Protein AF-A0A382T543-F1 (afdb_monomer)

Radius of gyration: 19.54 Å; Cα contacts (8 Å, |Δi|>4): 609; chains: 1; bounding box: 49×46×57 Å

Nearest PDB structures (foldseek):
  1ds1-assembly1_A  TM=5.678E-01  e=2.336E-02  Streptomyces clavuligerus
  2og5-assembly1_A  TM=5.744E-01  e=5.465E-02  Streptomyces coelicolor
  6f2b-assembly4_D  TM=3.097E-01  e=2.965E-03  Catenulispora acidiphila DSM 44928
  6f2e-assembly4_D  TM=3.070E-01  e=2.791E-03  Catenulispora acidiphila DSM 44928
  6f2b-assembly2_B  TM=3.039E-01  e=1.947E-02  Catenulispora acidiphila DSM 44928

Solvent-accessible surface area (backbone atoms only — not comparable to full-atom values): 15915 Å² total; per-residue (Å²): 103,75,47,27,56,40,54,55,50,50,53,38,38,43,27,49,49,38,22,75,71,63,50,62,34,69,61,25,48,52,49,31,53,52,49,52,54,54,59,71,74,50,88,71,65,94,45,42,28,50,75,42,75,52,51,72,72,55,47,62,75,38,56,91,56,61,86,40,74,83,39,82,63,83,38,65,64,64,99,58,79,42,57,32,91,82,66,58,58,66,60,52,53,50,44,20,65,71,43,96,70,33,47,34,69,49,69,58,45,43,25,72,68,46,45,50,46,52,37,52,32,67,66,58,31,44,28,72,63,45,52,91,36,75,25,29,30,34,28,27,36,46,93,50,67,62,69,38,51,34,61,55,51,44,55,50,52,50,36,71,67,38,41,87,80,39,56,89,44,51,83,71,48,52,40,38,39,40,41,57,37,61,29,60,45,94,89,40,68,30,43,60,53,66,66,24,37,47,89,10,25,37,31,36,40,36,27,64,30,58,53,88,24,48,76,42,77,80,34,39,31,37,34,39,34,79,45,63,55,61,86,87,54,50,78,60,48,41,54,66,38,52,67,64,52,50,53,54,34,60,79,62,72,58,49,63,50,77,43,46,41,46,44,37,24,35,38,42,30,35,13,40,32,26,28,27,45,33,75,43,46,31,40,77,59,67,80,28,23,53,36,42,38,40,41,31,22,35,50,62,92,104

Structure (mmCIF, N/CA/C/O backbone):
data_AF-A0A382T543-F1
#
_entry.id   AF-A0A382T543-F1
#
loop_
_atom_site.group_PDB
_atom_site.id
_atom_site.type_symbol
_atom_site.label_atom_id
_atom_site.label_alt_id
_atom_site.label_comp_id
_atom_site.label_asym_id
_atom_site.label_entity_id
_atom_site.label_seq_id
_atom_site.pdbx_PDB_ins_code
_atom_site.Cartn_x
_atom_site.Cartn_y
_atom_site.Cartn_z
_atom_site.occupancy
_atom_site.B_iso_or_equiv
_atom_site.auth_seq_id
_atom_site.auth_comp_id
_atom_site.auth_asym_id
_atom_site.auth_atom_id
_atom_site.pdbx_PDB_model_num
ATOM 1 N N . ARG A 1 1 ? 2.337 2.259 26.060 1.00 88.06 1 ARG A N 1
ATOM 2 C CA . ARG A 1 1 ? 1.911 2.017 24.653 1.00 88.06 1 ARG A CA 1
ATOM 3 C C . ARG A 1 1 ? 1.817 3.367 23.947 1.00 88.06 1 ARG A C 1
ATOM 5 O O . ARG A 1 1 ? 1.480 4.333 24.620 1.00 88.06 1 ARG A O 1
ATOM 12 N N . LEU A 1 2 ? 2.153 3.447 22.661 1.00 96.06 2 LEU A N 1
ATOM 13 C CA . LEU A 1 2 ? 2.116 4.687 21.869 1.00 96.06 2 LEU A CA 1
ATOM 14 C C . LEU A 1 2 ? 0.827 4.757 21.039 1.00 96.06 2 LEU A C 1
ATOM 16 O O . LEU A 1 2 ? 0.164 3.736 20.920 1.00 96.06 2 LEU A O 1
ATOM 20 N N . ILE A 1 3 ? 0.455 5.921 20.508 1.00 97.25 3 ILE A N 1
ATOM 21 C CA . ILE A 1 3 ? -0.703 6.108 19.618 1.00 97.25 3 ILE A CA 1
ATOM 22 C C . ILE A 1 3 ? -0.556 7.404 18.807 1.00 97.25 3 ILE A C 1
ATOM 24 O O . ILE A 1 3 ? 0.037 8.359 19.298 1.00 97.25 3 ILE A O 1
ATOM 28 N N . SER A 1 4 ? -1.145 7.466 17.613 1.00 97.25 4 SER A N 1
ATOM 29 C CA . SER A 1 4 ? -1.405 8.716 16.883 1.00 97.25 4 SER A CA 1
ATOM 30 C C . SER A 1 4 ? -2.905 8.910 16.653 1.00 97.25 4 SER A C 1
ATOM 32 O O . SER A 1 4 ? -3.687 7.949 16.698 1.00 97.25 4 SER A O 1
ATOM 34 N N . LYS A 1 5 ? -3.336 10.145 16.378 1.00 96.94 5 LYS A N 1
ATOM 35 C CA . LYS A 1 5 ? -4.749 10.428 16.082 1.00 96.94 5 LYS A CA 1
ATOM 36 C C . LYS A 1 5 ? -5.196 9.743 14.791 1.00 96.94 5 LYS A C 1
ATOM 38 O O . LYS A 1 5 ? -6.309 9.220 14.731 1.00 96.94 5 LYS A O 1
ATOM 43 N N . ALA A 1 6 ? -4.318 9.685 13.787 1.00 96.69 6 ALA A N 1
ATOM 44 C CA . ALA A 1 6 ? -4.548 8.941 12.551 1.00 96.69 6 ALA A CA 1
ATOM 45 C C . ALA A 1 6 ? -4.808 7.447 12.822 1.00 96.69 6 ALA A C 1
ATOM 47 O O . ALA A 1 6 ? -5.794 6.898 12.323 1.00 96.69 6 ALA A O 1
ATOM 48 N N . LYS A 1 7 ? -4.002 6.811 13.686 1.00 97.69 7 LYS A N 1
ATOM 49 C CA . LYS A 1 7 ? -4.202 5.413 14.097 1.00 97.69 7 LYS A CA 1
ATOM 50 C C . LYS A 1 7 ? -5.509 5.207 14.859 1.00 97.69 7 LYS A C 1
ATOM 52 O O . LYS A 1 7 ? -6.252 4.283 14.544 1.00 97.69 7 LYS A O 1
ATOM 57 N N . MET A 1 8 ? -5.816 6.075 15.825 1.00 98.00 8 MET A N 1
ATOM 58 C CA . MET A 1 8 ? -7.069 5.998 16.588 1.00 98.00 8 MET A CA 1
ATOM 59 C C . MET A 1 8 ? -8.293 6.086 15.666 1.00 98.00 8 MET A C 1
ATOM 61 O O . MET A 1 8 ? -9.215 5.281 15.777 1.00 98.00 8 MET A O 1
ATOM 65 N N . LYS A 1 9 ? -8.285 7.030 14.715 1.00 97.38 9 LYS A N 1
ATOM 66 C CA . LYS A 1 9 ? -9.363 7.180 13.730 1.00 97.38 9 LYS A CA 1
ATOM 67 C C . LYS A 1 9 ? -9.485 5.959 12.821 1.00 97.38 9 LYS A C 1
ATOM 69 O O . LYS A 1 9 ? -10.602 5.511 12.587 1.00 97.38 9 LYS A O 1
ATOM 74 N N . HIS A 1 10 ? -8.367 5.420 12.334 1.00 98.25 10 HIS A N 1
ATOM 75 C CA . HIS A 1 10 ? -8.374 4.199 11.529 1.00 98.25 10 HIS A CA 1
ATOM 76 C C . HIS A 1 10 ? -9.032 3.030 12.268 1.00 9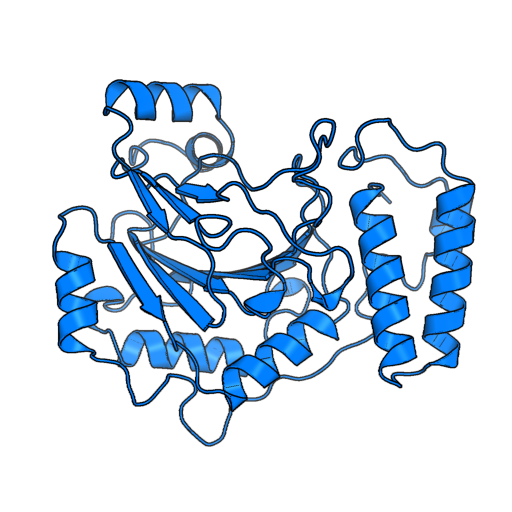8.25 10 HIS A C 1
ATOM 78 O O . HIS A 1 10 ? -9.869 2.346 11.687 1.00 98.25 10 HIS A O 1
ATOM 84 N N . ASP A 1 11 ? -8.676 2.803 13.534 1.00 98.44 11 ASP A N 1
ATOM 85 C CA . ASP A 1 11 ? -9.217 1.679 14.306 1.00 98.44 11 ASP A CA 1
ATOM 86 C C . ASP A 1 11 ? -10.722 1.834 14.549 1.00 98.44 11 ASP A C 1
ATOM 88 O O . ASP A 1 11 ? -11.470 0.874 14.383 1.00 98.44 11 ASP A O 1
ATOM 92 N N . ILE A 1 12 ? -11.180 3.051 14.868 1.00 98.69 12 ILE A N 1
ATOM 93 C CA . ILE A 1 12 ? -12.613 3.360 14.992 1.00 98.69 12 ILE A CA 1
ATOM 94 C C . ILE A 1 12 ? -13.341 3.041 13.683 1.00 98.69 12 ILE A C 1
ATOM 96 O O . ILE A 1 12 ? -14.333 2.320 13.703 1.00 98.69 12 ILE A O 1
ATOM 100 N N . GLU A 1 13 ? -12.830 3.534 12.554 1.00 98.56 13 GLU A N 1
ATOM 101 C CA . GLU A 1 13 ? -13.413 3.302 11.228 1.00 98.56 13 GLU A CA 1
ATOM 102 C C . GLU A 1 13 ? -13.414 1.812 10.845 1.00 98.56 13 GLU A C 1
ATOM 104 O O . GLU A 1 13 ? -14.377 1.328 10.251 1.00 98.56 13 GLU A O 1
ATOM 109 N N . GLN A 1 14 ? -12.370 1.063 11.216 1.00 98.75 14 GLN A N 1
ATOM 110 C CA . GLN A 1 14 ? -12.323 -0.384 11.006 1.00 98.75 14 GLN A CA 1
ATOM 111 C C . GLN A 1 14 ? -13.396 -1.102 11.828 1.00 98.75 14 GLN A C 1
ATOM 113 O O . GLN A 1 14 ? -14.078 -1.980 11.307 1.00 98.75 14 GLN A O 1
ATOM 118 N N . PHE A 1 15 ? -13.566 -0.748 13.102 1.00 98.81 15 PHE A N 1
ATOM 119 C CA . PHE A 1 15 ? -14.590 -1.367 13.943 1.00 98.81 15 PHE A CA 1
ATOM 120 C C . PHE A 1 15 ? -16.006 -1.007 13.483 1.00 98.81 15 PHE A C 1
ATOM 122 O O . PHE A 1 15 ? -16.884 -1.866 13.509 1.00 98.81 15 PHE A O 1
ATOM 129 N N . GLU A 1 16 ? -16.225 0.218 12.999 1.00 98.75 16 GLU A N 1
ATOM 130 C CA . GLU A 1 16 ? -17.486 0.611 12.357 1.00 98.75 16 GLU A CA 1
ATOM 131 C C . GLU A 1 16 ? -17.772 -0.251 11.122 1.00 98.75 16 GLU A C 1
ATOM 133 O O . GLU A 1 16 ? -18.871 -0.791 10.996 1.00 98.75 16 GLU A O 1
ATOM 138 N N . TYR A 1 17 ? -16.774 -0.436 10.251 1.00 98.69 17 TYR A N 1
ATOM 139 C CA . TYR A 1 17 ? -16.887 -1.303 9.078 1.00 98.69 17 TYR A CA 1
ATOM 140 C C . TYR A 1 17 ? -17.204 -2.755 9.458 1.00 98.69 17 TYR A C 1
ATOM 142 O O . TYR A 1 17 ? -18.110 -3.356 8.880 1.00 98.69 17 TYR A O 1
ATOM 150 N N . LEU A 1 18 ? -16.506 -3.317 10.451 1.00 98.75 18 LEU A N 1
ATOM 151 C CA . LEU A 1 18 ? -16.731 -4.693 10.905 1.00 98.75 18 LEU A CA 1
ATOM 152 C C . LEU A 1 18 ? -18.141 -4.881 11.473 1.00 98.75 18 LEU A C 1
ATOM 154 O O . LEU A 1 18 ? -18.830 -5.827 11.088 1.00 98.75 18 LEU A O 1
ATOM 158 N N . ALA A 1 19 ? -18.599 -3.947 12.311 1.00 98.56 19 ALA A N 1
ATOM 159 C CA . ALA A 1 19 ? -19.946 -3.985 12.867 1.00 98.56 19 ALA A CA 1
ATOM 160 C C . ALA A 1 19 ? -21.021 -3.901 11.771 1.00 98.56 19 ALA A C 1
ATOM 162 O O . ALA A 1 19 ? -21.961 -4.700 11.778 1.00 98.56 19 ALA A O 1
ATOM 163 N N . ALA A 1 20 ? -20.858 -2.973 10.820 1.00 98.38 20 ALA A N 1
ATOM 164 C CA . ALA A 1 20 ? -21.772 -2.777 9.694 1.00 98.38 20 ALA A CA 1
ATOM 165 C C . ALA A 1 20 ? -21.789 -3.967 8.719 1.00 98.38 20 ALA A C 1
ATOM 167 O O . ALA A 1 20 ? -22.820 -4.248 8.113 1.00 98.38 20 ALA A O 1
ATOM 168 N N . SER A 1 21 ? -20.673 -4.689 8.610 1.00 97.56 21 SER A N 1
ATOM 169 C CA . SER A 1 21 ? -20.537 -5.889 7.774 1.00 97.56 21 SER A CA 1
ATOM 170 C C . SER A 1 21 ? -21.086 -7.163 8.434 1.00 97.56 21 SER A C 1
ATOM 172 O O . SER A 1 21 ? -21.034 -8.232 7.833 1.00 97.56 21 SER A O 1
ATOM 174 N N . GLY A 1 22 ? -21.618 -7.077 9.660 1.00 97.50 22 GLY A N 1
ATOM 175 C CA . GLY A 1 22 ? -22.225 -8.210 10.367 1.00 97.50 22 GLY A CA 1
ATOM 176 C C . GLY A 1 22 ? -21.253 -9.070 11.184 1.00 97.50 22 GLY A C 1
ATOM 177 O O . GLY A 1 22 ? -21.673 -10.074 11.760 1.00 97.50 22 GLY A O 1
ATOM 178 N N . TYR A 1 23 ? -19.971 -8.700 11.269 1.00 97.25 23 TYR A N 1
ATOM 179 C CA . TYR A 1 23 ? -18.996 -9.419 12.092 1.00 97.25 23 TYR A CA 1
ATOM 180 C C . TYR A 1 23 ? -19.166 -9.021 13.546 1.00 97.25 23 TYR A C 1
ATOM 182 O O . TYR A 1 23 ? -18.941 -7.861 13.869 1.00 97.25 23 TYR A O 1
ATOM 190 N N . GLU A 1 24 ? -19.566 -9.967 14.408 1.00 97.44 24 GLU A N 1
ATOM 191 C CA . GLU A 1 24 ? -19.732 -9.773 15.859 1.00 97.44 24 GLU A CA 1
ATOM 192 C C . GLU A 1 24 ? -20.277 -8.366 16.201 1.00 97.44 24 GLU A C 1
ATOM 194 O O . GLU A 1 24 ? -19.680 -7.635 16.994 1.00 97.44 24 GLU A O 1
ATOM 199 N N . SER A 1 25 ? -21.366 -7.942 15.540 1.00 97.38 25 SER A N 1
ATOM 200 C CA . SER A 1 25 ? -21.732 -6.519 15.447 1.00 97.38 25 SER A CA 1
ATOM 201 C C . SER A 1 25 ? -21.846 -5.820 16.801 1.00 97.38 25 SER A C 1
ATOM 203 O O . SER A 1 25 ? -21.406 -4.682 16.943 1.00 97.38 25 SER A O 1
ATOM 205 N N . GLU A 1 26 ? -22.367 -6.507 17.821 1.00 98.31 26 GLU A N 1
ATOM 206 C CA . GLU A 1 26 ? -22.458 -5.978 19.187 1.00 98.31 26 GLU A CA 1
ATOM 207 C C . GLU A 1 26 ? -21.078 -5.697 19.804 1.00 98.31 26 GLU A C 1
ATOM 209 O O . GLU A 1 26 ? -20.863 -4.630 20.386 1.00 98.31 26 GLU A O 1
ATOM 214 N N . LYS A 1 27 ? -20.116 -6.615 19.632 1.00 98.00 27 LYS A N 1
ATOM 215 C CA . LYS A 1 27 ? -18.735 -6.472 20.117 1.00 98.00 27 LYS A CA 1
ATOM 216 C C . LYS A 1 27 ? -18.059 -5.280 19.455 1.00 98.00 27 LYS A C 1
ATOM 218 O O . LYS A 1 27 ? -17.515 -4.427 20.153 1.00 98.00 27 LYS A O 1
ATOM 223 N N . PHE A 1 28 ? -18.098 -5.190 18.126 1.00 98.56 28 PHE A N 1
ATOM 224 C CA . PHE A 1 28 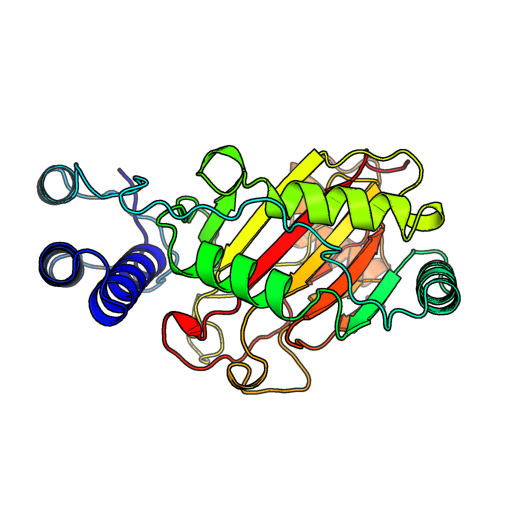? -17.428 -4.092 17.428 1.00 98.56 28 PHE A CA 1
ATOM 225 C C . PHE A 1 28 ? -18.117 -2.748 17.660 1.00 98.56 28 PHE A C 1
ATOM 227 O O . PHE A 1 28 ? -17.422 -1.755 17.861 1.00 98.56 28 PHE A O 1
ATOM 234 N N . GLN A 1 29 ? -19.446 -2.702 17.776 1.00 98.62 29 GLN A N 1
ATOM 235 C CA . GLN A 1 29 ? -20.148 -1.476 18.161 1.00 98.62 29 GLN A CA 1
ATOM 236 C C . GLN A 1 29 ? -19.762 -1.009 19.574 1.00 98.62 29 GLN A C 1
ATOM 238 O O . GLN A 1 29 ? -19.586 0.192 19.806 1.00 98.62 29 GLN A O 1
ATOM 243 N N . ALA A 1 30 ? -19.583 -1.939 20.518 1.00 98.38 30 ALA A N 1
ATOM 244 C CA . ALA A 1 30 ? -19.074 -1.614 21.846 1.00 98.38 30 ALA A CA 1
ATOM 245 C C . ALA A 1 30 ? -17.642 -1.052 21.783 1.00 98.38 30 ALA A C 1
ATOM 247 O O . ALA A 1 30 ? -17.357 -0.038 22.425 1.00 98.38 30 ALA A O 1
ATOM 248 N N . LEU A 1 31 ? -16.761 -1.639 20.963 1.00 98.50 31 LEU A N 1
ATOM 249 C CA . LEU A 1 31 ? -15.398 -1.132 20.759 1.00 98.50 31 LEU A CA 1
ATOM 250 C C . LEU A 1 31 ? -15.378 0.263 20.126 1.00 98.50 31 LEU A C 1
ATOM 252 O O . LEU A 1 31 ? -14.629 1.117 20.597 1.00 98.50 31 LEU A O 1
ATOM 256 N N . VAL A 1 32 ? -16.232 0.533 19.133 1.00 98.75 32 VAL A N 1
ATOM 257 C CA . VAL A 1 32 ? -16.397 1.876 18.547 1.00 98.75 32 VAL A CA 1
ATOM 258 C C . VAL A 1 32 ? -16.708 2.901 19.635 1.00 98.75 32 VAL A C 1
ATOM 260 O O . VAL A 1 32 ? -16.066 3.951 19.693 1.00 98.75 32 VAL A O 1
ATOM 263 N N . ASN A 1 33 ? -17.655 2.594 20.526 1.00 98.56 33 ASN A N 1
ATOM 264 C CA . ASN A 1 33 ? -18.049 3.502 21.604 1.00 98.56 33 ASN A CA 1
ATOM 265 C C . ASN A 1 33 ? -16.885 3.772 22.571 1.00 98.56 33 ASN A C 1
ATOM 267 O O . ASN A 1 33 ? -16.621 4.927 22.906 1.00 98.56 33 ASN A O 1
ATOM 271 N N . VAL A 1 34 ? -16.156 2.725 22.974 1.00 98.38 34 VAL A N 1
ATOM 272 C CA . VAL A 1 34 ? -14.991 2.845 23.865 1.00 98.38 34 VAL A CA 1
ATOM 273 C C . VAL A 1 34 ? -13.881 3.675 23.217 1.00 98.38 34 VAL A C 1
ATOM 275 O O . VAL A 1 34 ? -13.378 4.613 23.834 1.00 98.38 34 VAL A O 1
ATOM 278 N N . TYR A 1 35 ? -13.513 3.377 21.970 1.00 98.56 35 TYR A N 1
ATOM 279 C CA . TYR A 1 35 ? -12.426 4.075 21.280 1.00 98.56 35 TYR A CA 1
ATOM 280 C C . TYR A 1 35 ? -12.781 5.538 20.992 1.00 98.56 35 TYR A C 1
ATOM 282 O O . TYR A 1 35 ? -11.935 6.411 21.179 1.00 98.56 35 TYR A O 1
ATOM 290 N N . LYS A 1 36 ? -14.035 5.844 20.624 1.00 98.62 36 LYS A N 1
ATOM 291 C CA . LYS A 1 36 ? -14.507 7.233 20.480 1.00 98.62 36 LYS A CA 1
ATOM 292 C C . LYS A 1 36 ? -14.444 8.001 21.799 1.00 98.62 36 LYS A C 1
ATOM 294 O O . LYS A 1 36 ? -13.960 9.132 21.804 1.00 98.62 36 LYS A O 1
ATOM 299 N N . ALA A 1 37 ? -14.876 7.391 22.905 1.00 98.25 37 ALA A N 1
ATOM 300 C CA . ALA A 1 37 ? -14.800 8.010 24.227 1.00 98.25 37 ALA A CA 1
ATOM 301 C C . ALA A 1 37 ? -13.344 8.330 24.602 1.00 98.25 37 ALA A C 1
ATOM 303 O O . ALA A 1 37 ? -13.024 9.482 24.888 1.00 98.25 37 ALA A O 1
ATOM 304 N N . VAL A 1 38 ? -12.436 7.354 24.476 1.00 98.00 38 VAL A N 1
ATOM 305 C CA . VAL A 1 38 ? -10.999 7.567 24.716 1.00 98.00 38 VAL A CA 1
ATOM 306 C C . VAL A 1 38 ? -10.436 8.658 23.808 1.00 98.00 38 VAL A C 1
ATOM 308 O O . VAL A 1 38 ? -9.758 9.564 24.284 1.00 98.00 38 VAL A O 1
ATOM 311 N N . SER A 1 39 ? -10.748 8.614 22.511 1.00 97.88 39 SER A N 1
ATOM 312 C CA . SER A 1 39 ? -10.290 9.615 21.548 1.00 97.88 39 SER A CA 1
ATOM 313 C C . SER A 1 39 ? -10.751 11.030 21.900 1.00 97.88 39 SER A C 1
ATOM 315 O O . SER A 1 39 ? -10.030 11.974 21.589 1.00 97.88 39 SER A O 1
ATOM 317 N N . SER A 1 40 ? -11.928 11.191 22.512 1.00 97.75 40 SER A N 1
ATOM 318 C CA . SER A 1 40 ? -12.462 12.502 22.905 1.00 97.75 40 SER A CA 1
ATOM 319 C C . SER A 1 40 ? -11.798 13.090 24.154 1.00 97.75 40 SER A C 1
ATOM 321 O O . SER A 1 40 ? -11.797 14.304 24.329 1.00 97.75 40 SER A O 1
ATOM 323 N N . GLU A 1 41 ? -11.209 12.245 25.006 1.00 97.44 41 GLU A N 1
ATOM 324 C CA . GLU A 1 41 ? -10.527 12.672 26.234 1.00 97.44 41 GLU A CA 1
ATOM 325 C C . GLU A 1 41 ? -9.018 12.916 26.038 1.00 97.44 41 GLU A C 1
ATOM 327 O O . GLU A 1 41 ? -8.353 13.456 26.925 1.00 97.44 41 GLU A O 1
ATOM 332 N N . ILE A 1 42 ? -8.446 12.495 24.906 1.00 97.00 42 ILE A N 1
ATOM 333 C CA . ILE A 1 42 ? -7.040 12.744 24.577 1.00 97.00 42 ILE A CA 1
ATOM 334 C C . ILE A 1 42 ? -6.901 14.155 23.995 1.00 97.00 42 ILE A C 1
ATOM 336 O O . ILE A 1 42 ? -7.533 14.495 22.995 1.00 97.00 42 ILE A O 1
ATOM 340 N N . ASN A 1 43 ? -6.017 14.962 24.585 1.00 96.19 43 ASN A N 1
ATOM 341 C CA . ASN A 1 43 ? -5.591 16.225 23.990 1.00 96.19 43 ASN A CA 1
ATOM 342 C C . ASN A 1 43 ? -4.591 15.945 22.861 1.00 96.19 43 ASN A C 1
ATOM 344 O O . ASN A 1 43 ? -3.388 15.834 23.099 1.00 96.19 43 ASN A O 1
ATOM 348 N N . TRP A 1 44 ? -5.106 15.747 21.651 1.00 96.19 44 TRP A N 1
ATOM 349 C CA . TRP A 1 44 ? -4.286 15.413 20.492 1.00 96.19 44 TRP A CA 1
ATOM 350 C C . TRP A 1 44 ? -3.405 16.588 20.055 1.00 96.19 44 TRP A C 1
ATOM 352 O O . TRP A 1 44 ? -3.884 17.725 20.045 1.00 96.19 44 TRP A O 1
ATOM 362 N N . PRO A 1 45 ? -2.160 16.326 19.621 1.00 95.00 45 PRO A N 1
ATOM 363 C CA . PRO A 1 45 ? -1.368 17.323 18.918 1.00 95.00 45 PRO A CA 1
ATOM 364 C C . PRO A 1 45 ? -2.076 17.823 17.654 1.00 95.00 45 PRO A C 1
ATOM 366 O O . PRO A 1 45 ? -2.939 17.144 17.091 1.00 95.00 45 PRO A O 1
ATOM 369 N N . THR A 1 46 ? -1.674 19.002 17.177 1.00 92.19 46 THR A N 1
ATOM 370 C CA . THR A 1 46 ? -2.167 19.554 15.904 1.00 92.19 46 THR A CA 1
ATOM 371 C C . THR A 1 46 ? -1.820 18.639 14.730 1.00 92.19 46 THR A C 1
ATOM 373 O O . THR A 1 46 ? -2.600 18.526 13.786 1.00 92.19 46 THR A O 1
ATOM 376 N N . ASN A 1 47 ? -0.665 17.967 14.792 1.00 94.00 47 ASN A N 1
ATOM 377 C CA . ASN A 1 47 ? -0.284 16.976 13.802 1.00 94.00 47 ASN A CA 1
ATOM 378 C C . ASN A 1 47 ? -0.929 15.613 14.102 1.00 94.00 47 ASN A C 1
ATOM 380 O O . ASN A 1 47 ? -0.534 14.915 15.031 1.00 94.00 47 ASN A O 1
ATOM 384 N N . ASP A 1 48 ? -1.883 15.198 13.268 1.00 94.44 48 ASP A N 1
ATOM 385 C CA . ASP A 1 48 ? -2.595 13.926 13.421 1.00 94.44 48 ASP A CA 1
ATOM 386 C C . ASP A 1 48 ? -1.697 12.672 13.289 1.00 94.44 48 ASP A C 1
ATOM 388 O O . ASP A 1 48 ? -2.090 11.599 13.763 1.00 94.44 48 ASP A O 1
ATOM 392 N N . ALA A 1 49 ? -0.519 12.787 12.661 1.00 95.19 49 ALA A N 1
ATOM 393 C CA . ALA A 1 49 ? 0.482 11.720 12.570 1.00 95.19 49 ALA A CA 1
ATOM 394 C C . ALA A 1 49 ? 1.399 11.644 13.802 1.00 95.19 49 ALA A C 1
ATOM 396 O O . ALA A 1 49 ? 2.107 10.653 13.972 1.00 95.19 49 ALA A O 1
ATOM 397 N N . GLU A 1 50 ? 1.399 12.666 14.661 1.00 96.19 50 GLU A N 1
ATOM 398 C CA . GLU A 1 50 ? 2.280 12.719 15.824 1.00 96.19 50 GLU A CA 1
ATOM 399 C C . GLU A 1 50 ? 1.955 11.605 16.823 1.00 96.19 50 GLU A C 1
ATOM 401 O O . GLU A 1 50 ? 0.792 11.293 17.107 1.00 96.19 50 GLU A O 1
ATOM 406 N N . ILE A 1 51 ? 3.016 10.991 17.347 1.00 96.69 51 ILE A N 1
ATOM 407 C CA . ILE A 1 51 ? 2.934 9.808 18.193 1.00 96.69 51 ILE A CA 1
ATOM 408 C C . ILE A 1 51 ? 3.130 10.212 19.645 1.00 96.69 51 ILE A C 1
ATOM 410 O O . ILE A 1 51 ? 4.185 10.707 20.034 1.00 96.69 51 ILE A O 1
ATOM 414 N N . ILE A 1 52 ? 2.121 9.929 20.460 1.00 96.88 52 ILE A N 1
ATOM 415 C CA . ILE A 1 52 ? 2.100 10.250 21.885 1.00 96.88 52 ILE A CA 1
ATOM 416 C C . ILE A 1 52 ? 1.977 8.977 22.732 1.00 96.88 52 ILE A C 1
ATOM 418 O O . ILE A 1 52 ? 1.440 7.961 22.274 1.00 96.88 52 ILE A O 1
ATOM 422 N N . PRO A 1 53 ? 2.443 8.988 23.992 1.00 96.88 53 PRO A N 1
ATOM 423 C CA . PRO A 1 53 ? 2.164 7.903 24.921 1.00 96.88 53 PRO A CA 1
ATOM 424 C C . PRO A 1 53 ? 0.688 7.898 25.343 1.00 96.88 53 PRO A C 1
ATOM 426 O O . PRO A 1 53 ? 0.128 8.920 25.735 1.00 96.88 53 PRO A O 1
ATOM 429 N N . LEU A 1 54 ? 0.062 6.719 25.342 1.00 94.19 54 LEU A N 1
ATOM 430 C CA . LEU A 1 54 ? -1.214 6.506 26.029 1.00 94.19 54 LEU A CA 1
ATOM 431 C C . LEU A 1 54 ? -0.997 6.550 27.546 1.00 94.19 54 LEU A C 1
ATOM 433 O O . LEU A 1 54 ? -0.062 5.937 28.058 1.00 94.19 54 LEU A O 1
ATOM 437 N N . THR A 1 55 ? -1.897 7.198 28.282 1.00 94.44 55 THR A N 1
ATOM 438 C CA . THR A 1 55 ? -1.889 7.171 29.754 1.00 94.44 55 THR A CA 1
ATOM 439 C C . THR A 1 55 ? -2.225 5.775 30.285 1.00 94.44 55 THR A C 1
ATOM 441 O O . THR A 1 55 ? -2.917 5.004 29.619 1.00 94.44 55 THR A O 1
ATOM 444 N N . ASP A 1 56 ? -1.812 5.449 31.512 1.00 94.75 56 ASP A N 1
ATOM 445 C CA . ASP A 1 56 ? -2.104 4.145 32.132 1.00 94.75 56 ASP A CA 1
ATOM 446 C C . ASP A 1 56 ? -3.604 3.822 32.183 1.00 94.75 56 ASP A C 1
ATOM 448 O O . ASP A 1 56 ? -3.996 2.666 32.010 1.00 94.75 56 ASP A O 1
ATOM 452 N N . LYS A 1 57 ? -4.448 4.849 32.367 1.00 95.12 57 LYS A N 1
ATOM 453 C CA . LYS A 1 57 ? -5.913 4.741 32.307 1.00 95.12 57 LYS A CA 1
ATOM 454 C C . LYS A 1 57 ? -6.355 4.122 30.976 1.00 95.12 57 LYS A C 1
ATOM 456 O O . LYS A 1 57 ? -7.051 3.108 30.975 1.00 95.12 57 LYS A O 1
ATOM 461 N N . TYR A 1 58 ? -5.933 4.700 29.851 1.00 95.00 58 TYR A N 1
ATOM 462 C CA . TYR A 1 58 ? -6.349 4.235 28.523 1.00 95.00 58 TYR A CA 1
ATOM 463 C C . TYR A 1 58 ? -5.611 2.978 28.078 1.00 95.00 58 TYR A C 1
ATOM 465 O O . TYR A 1 58 ? -6.193 2.145 27.391 1.00 95.00 58 TYR A O 1
ATOM 473 N N . GLN A 1 59 ? -4.362 2.784 28.509 1.00 93.31 59 GLN A N 1
ATOM 474 C CA . GLN A 1 59 ? -3.648 1.534 28.253 1.00 93.31 59 GLN A CA 1
ATOM 475 C C . GLN A 1 59 ? -4.384 0.331 28.849 1.00 93.31 59 GLN A C 1
ATOM 477 O O . GLN A 1 59 ? -4.502 -0.686 28.171 1.00 93.31 59 GLN A O 1
ATOM 482 N N . LYS A 1 60 ? -4.900 0.454 30.081 1.00 94.38 60 LYS A N 1
ATOM 483 C CA . LYS A 1 60 ? -5.717 -0.589 30.720 1.00 94.38 60 LYS A CA 1
ATOM 484 C C . LYS A 1 60 ? -7.051 -0.778 30.004 1.00 94.38 60 LYS A C 1
ATOM 486 O O . LYS A 1 60 ? -7.435 -1.910 29.745 1.00 94.38 60 LYS A O 1
ATOM 491 N N . LEU A 1 61 ? -7.726 0.318 29.654 1.00 95.44 61 LEU A N 1
ATOM 492 C CA . LEU A 1 61 ? -9.040 0.265 29.008 1.00 95.44 61 LEU A CA 1
ATOM 493 C C . LEU A 1 61 ? -9.002 -0.394 27.620 1.00 95.44 61 LEU A C 1
ATOM 495 O O . LEU A 1 61 ? -9.932 -1.104 27.260 1.00 95.44 61 LEU A O 1
ATOM 499 N N . LEU A 1 62 ? -7.929 -0.181 26.855 1.00 96.25 62 LEU A N 1
ATOM 500 C CA . LEU A 1 62 ? -7.771 -0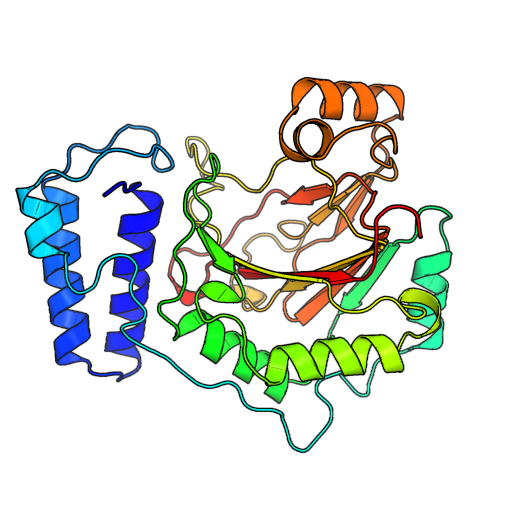.720 25.499 1.00 96.25 62 LEU A CA 1
ATOM 501 C C . LEU A 1 62 ? -6.892 -1.984 25.454 1.00 96.25 62 LEU A C 1
ATOM 503 O O . LEU A 1 62 ? -6.449 -2.401 24.382 1.00 96.25 62 LEU A O 1
ATOM 507 N N . MET A 1 63 ? -6.559 -2.567 26.609 1.00 92.69 63 MET A N 1
ATOM 508 C CA . MET A 1 63 ? -5.482 -3.554 26.735 1.00 92.69 63 MET A CA 1
ATOM 509 C C . MET A 1 63 ? -5.659 -4.776 25.822 1.00 92.69 63 MET A C 1
ATOM 511 O O . MET A 1 63 ? -4.674 -5.246 25.227 1.00 92.69 63 MET A O 1
ATOM 515 N N . ASP A 1 64 ? -6.901 -5.242 25.716 1.00 93.75 64 ASP A N 1
ATOM 516 C CA . ASP A 1 64 ? -7.288 -6.502 25.078 1.00 93.75 64 ASP A CA 1
ATOM 517 C C . ASP A 1 64 ? -7.540 -6.373 23.574 1.00 93.75 64 ASP A C 1
ATOM 519 O O . ASP A 1 64 ? -7.614 -7.380 22.876 1.00 93.75 64 ASP A O 1
ATOM 523 N N . THR A 1 65 ? -7.602 -5.146 23.052 1.00 96.19 65 THR A N 1
ATOM 524 C CA . THR A 1 65 ? -7.941 -4.878 21.645 1.00 96.19 65 THR A CA 1
ATOM 525 C C . THR A 1 65 ? -6.887 -4.062 20.909 1.00 96.19 65 THR A C 1
ATOM 527 O O . THR A 1 65 ? -6.728 -4.200 19.699 1.00 96.19 65 THR A O 1
ATOM 530 N N . TYR A 1 66 ? -6.142 -3.210 21.613 1.00 95.44 66 TYR A N 1
ATOM 531 C CA . TYR A 1 66 ? -5.180 -2.313 20.986 1.00 95.44 66 TYR A CA 1
ATOM 532 C C . TYR A 1 66 ? -3.966 -3.062 20.423 1.00 95.44 66 TYR A C 1
ATOM 534 O O . TYR A 1 66 ? -3.254 -3.728 21.178 1.00 95.44 66 TYR A O 1
ATOM 542 N N . ASN A 1 67 ? -3.718 -2.888 19.117 1.00 94.69 67 ASN A N 1
ATOM 543 C CA . ASN A 1 67 ? -2.675 -3.573 18.343 1.00 94.69 67 ASN A CA 1
ATOM 544 C C . ASN A 1 67 ? -2.685 -5.096 18.549 1.00 94.69 67 ASN A C 1
ATOM 546 O O . ASN A 1 67 ? -1.668 -5.714 18.866 1.00 94.69 67 ASN A O 1
ATOM 550 N N . ARG A 1 68 ? -3.874 -5.690 18.409 1.00 95.56 68 ARG A N 1
ATOM 551 C CA . ARG A 1 68 ? -4.097 -7.135 18.464 1.00 95.56 68 ARG A CA 1
ATOM 552 C C . ARG A 1 68 ? -5.000 -7.576 17.319 1.00 95.56 68 ARG A C 1
ATOM 554 O O . ARG A 1 68 ? -5.943 -6.871 16.963 1.00 95.56 68 ARG A O 1
ATOM 561 N N . SER A 1 69 ? -4.752 -8.780 16.816 1.00 95.00 69 SER A N 1
ATOM 562 C CA . SER A 1 69 ? -5.591 -9.436 15.814 1.00 95.00 69 SER A CA 1
ATOM 563 C C . SER A 1 69 ? -6.855 -9.991 16.478 1.00 95.00 69 SER A C 1
ATOM 565 O O . SER A 1 69 ? -6.900 -11.148 16.883 1.00 95.00 69 SER A O 1
ATOM 567 N N . ILE A 1 70 ? -7.863 -9.136 16.663 1.00 97.19 70 ILE A N 1
ATOM 568 C CA . ILE A 1 70 ? -9.153 -9.487 17.282 1.00 97.19 70 ILE A CA 1
ATOM 569 C C . ILE A 1 70 ? -10.228 -9.887 16.264 1.00 97.19 70 ILE A C 1
ATOM 571 O O . ILE A 1 70 ? -11.289 -10.365 16.666 1.00 97.19 70 ILE A O 1
ATOM 575 N N . HIS A 1 71 ? -9.948 -9.688 14.974 1.00 98.00 71 HIS A N 1
ATOM 576 C CA . HIS A 1 71 ? -10.684 -10.249 13.850 1.00 98.00 71 HIS A CA 1
ATOM 577 C C . HIS A 1 71 ? -9.688 -10.715 12.790 1.00 98.00 71 HIS A C 1
ATOM 579 O O . HIS A 1 71 ? -8.870 -9.920 12.313 1.00 98.00 71 HIS A O 1
ATOM 585 N N . VAL A 1 72 ? -9.754 -12.003 12.454 1.00 96.44 72 VAL A N 1
ATOM 586 C CA . VAL A 1 72 ? -8.872 -12.638 11.477 1.00 96.44 72 VAL A CA 1
ATOM 587 C C . VAL A 1 72 ? -9.728 -13.322 10.424 1.00 96.44 72 VAL A C 1
ATOM 589 O O . VAL A 1 72 ? -10.555 -14.167 10.758 1.00 96.44 72 VAL A O 1
ATOM 592 N N . LEU A 1 73 ? -9.528 -12.945 9.166 1.00 97.00 73 LEU A N 1
ATOM 593 C CA . LEU A 1 73 ? -10.121 -13.613 8.013 1.00 97.00 73 LEU A CA 1
ATOM 594 C C . LEU A 1 73 ? -9.032 -14.362 7.264 1.00 97.00 73 LEU A C 1
ATOM 596 O O . LEU A 1 73 ? -7.906 -13.880 7.163 1.00 97.00 73 LEU A O 1
ATOM 600 N N . GLU A 1 74 ? -9.387 -15.501 6.687 1.00 95.25 74 GLU A N 1
ATOM 601 C CA . GLU A 1 74 ? -8.503 -16.224 5.784 1.00 95.25 74 GLU A CA 1
ATOM 602 C C . GLU A 1 74 ? -8.625 -15.690 4.352 1.00 95.25 74 GLU A C 1
ATOM 604 O O . GLU A 1 74 ? -9.676 -15.215 3.925 1.00 95.25 74 GLU A O 1
ATOM 609 N N . ALA A 1 75 ? -7.533 -15.800 3.601 1.00 97.69 75 ALA A N 1
ATOM 610 C CA . ALA A 1 75 ? -7.514 -15.681 2.147 1.00 97.69 75 ALA A CA 1
ATOM 611 C C . ALA A 1 75 ? -6.734 -16.893 1.612 1.00 97.69 75 ALA A C 1
ATOM 613 O O . ALA A 1 75 ? -5.506 -16.816 1.470 1.00 97.69 75 ALA A O 1
ATOM 614 N N . PRO A 1 76 ? -7.410 -18.046 1.450 1.00 98.25 76 PRO A N 1
ATOM 615 C CA . PRO A 1 76 ? -6.772 -19.269 0.984 1.00 98.25 76 PRO A CA 1
ATOM 616 C C . PRO A 1 76 ? -6.343 -19.138 -0.480 1.00 98.25 76 PRO A C 1
ATOM 618 O O . PRO A 1 76 ? -6.772 -18.226 -1.188 1.00 98.25 76 PRO A O 1
ATOM 621 N N . GLU A 1 77 ? -5.516 -20.075 -0.940 1.00 98.50 77 GLU A N 1
ATOM 622 C CA . GLU A 1 77 ? -5.230 -20.212 -2.368 1.00 98.50 77 GLU A CA 1
ATOM 623 C C . GLU A 1 77 ? -6.533 -20.427 -3.138 1.00 98.50 77 GLU A C 1
ATOM 625 O O . GLU A 1 77 ? -7.451 -21.125 -2.689 1.00 98.50 77 GLU A O 1
ATOM 630 N N . LEU A 1 78 ? -6.609 -19.824 -4.317 1.00 98.44 78 LEU A N 1
ATOM 631 C CA . LEU A 1 78 ? -7.699 -20.071 -5.237 1.00 98.44 78 LEU A CA 1
ATOM 632 C C . LEU A 1 78 ? -7.421 -21.363 -6.013 1.00 98.44 78 LEU A C 1
ATOM 634 O O . LEU A 1 78 ? -6.283 -21.618 -6.404 1.00 98.44 78 LEU A O 1
ATOM 638 N N . PRO A 1 79 ? -8.460 -22.156 -6.335 1.00 97.50 79 PRO A N 1
ATOM 639 C CA . PRO A 1 79 ? -8.296 -23.377 -7.128 1.00 97.50 79 PRO A CA 1
ATOM 640 C C . PRO A 1 79 ? -7.848 -23.113 -8.577 1.00 97.50 79 PRO A C 1
ATOM 642 O O . PRO A 1 79 ? -7.530 -24.053 -9.301 1.00 97.50 79 PRO A O 1
ATOM 645 N N . GLY A 1 80 ? -7.879 -21.857 -9.023 1.00 96.62 80 GLY A N 1
ATOM 646 C CA . GLY A 1 80 ? -7.469 -21.423 -10.353 1.00 96.62 80 GLY A CA 1
ATOM 647 C C . GLY A 1 80 ? -6.510 -20.233 -10.285 1.00 96.62 80 GLY A C 1
ATOM 648 O O . GLY A 1 80 ? -6.148 -19.808 -9.188 1.00 96.62 80 GLY A O 1
ATOM 649 N N . PRO A 1 81 ? -6.120 -19.684 -11.449 1.00 97.88 81 PRO A N 1
ATOM 650 C CA . PRO A 1 81 ? -5.152 -18.599 -11.515 1.00 97.88 81 PRO A CA 1
ATOM 651 C C . PRO A 1 81 ? -5.654 -17.334 -10.813 1.00 97.88 81 PRO A C 1
ATOM 653 O O . PRO A 1 81 ? -6.830 -16.961 -10.897 1.00 97.88 81 PRO A O 1
ATOM 656 N N . THR A 1 82 ? -4.730 -16.648 -10.154 1.00 98.69 82 THR A N 1
ATOM 657 C CA . THR A 1 82 ? -4.935 -15.335 -9.536 1.00 98.69 82 THR A CA 1
ATOM 658 C C . THR A 1 82 ? -4.680 -14.199 -10.513 1.00 98.69 82 THR A C 1
ATOM 660 O O . THR A 1 82 ? -5.353 -13.173 -10.424 1.00 98.69 82 THR A O 1
ATOM 663 N N . LEU A 1 83 ? -3.763 -14.381 -11.467 1.00 98.69 83 LEU A N 1
ATOM 664 C CA . LEU A 1 83 ? -3.478 -13.400 -12.511 1.00 98.69 83 LEU A CA 1
ATOM 665 C C . LEU A 1 83 ? -4.530 -13.428 -13.621 1.00 98.69 83 LEU A C 1
ATOM 667 O O . LEU A 1 83 ? -5.068 -14.480 -13.974 1.00 98.69 83 LEU A O 1
ATOM 671 N N . SER A 1 84 ? -4.824 -12.260 -14.194 1.00 98.00 84 SER A N 1
ATOM 672 C CA . SER A 1 84 ? -5.764 -12.159 -15.310 1.00 98.00 84 SER A CA 1
ATOM 673 C C . SER A 1 84 ? -5.272 -12.932 -16.537 1.00 98.00 84 SER A C 1
ATOM 675 O O . SER A 1 84 ? -4.107 -12.866 -16.925 1.00 98.00 84 SER A O 1
ATOM 677 N N . ASN A 1 85 ? -6.191 -13.622 -17.212 1.00 96.19 85 ASN A N 1
ATOM 678 C CA . ASN A 1 85 ? -5.908 -14.335 -18.459 1.00 96.19 85 ASN A CA 1
ATOM 679 C C . ASN A 1 85 ? -5.855 -13.414 -19.693 1.00 96.19 85 ASN A C 1
ATOM 681 O O . ASN A 1 85 ? -5.601 -13.890 -20.797 1.00 96.19 85 ASN A O 1
ATOM 685 N N . THR A 1 86 ? -6.110 -12.113 -19.525 1.00 96.56 86 THR A N 1
ATOM 686 C CA . THR A 1 86 ? -6.077 -11.117 -20.608 1.00 96.56 86 THR A CA 1
ATOM 687 C C . THR A 1 86 ? -4.739 -10.383 -20.711 1.00 96.56 86 THR A C 1
ATOM 689 O O . THR A 1 86 ? -4.647 -9.395 -21.439 1.00 96.56 86 THR A O 1
ATOM 692 N N . LEU A 1 87 ? -3.729 -10.786 -19.935 1.00 98.06 87 LEU A N 1
ATOM 693 C CA . LEU A 1 87 ? -2.429 -10.121 -19.908 1.00 98.06 87 LEU A CA 1
ATOM 694 C C . LEU A 1 87 ? -1.638 -10.415 -21.188 1.00 98.06 87 LEU A C 1
ATOM 696 O O . LEU A 1 87 ? -1.426 -11.568 -21.558 1.00 98.06 87 LEU A O 1
ATOM 700 N N . ASP A 1 88 ? -1.156 -9.357 -21.835 1.00 98.25 88 ASP A N 1
ATOM 701 C CA . ASP A 1 88 ? -0.226 -9.445 -22.962 1.00 98.25 88 ASP A CA 1
ATOM 702 C C . ASP A 1 88 ? 1.206 -9.568 -22.420 1.00 98.25 88 ASP A C 1
ATOM 704 O O . ASP A 1 88 ? 1.905 -8.575 -22.203 1.00 98.25 88 ASP A O 1
ATOM 708 N N . ILE A 1 89 ? 1.602 -10.804 -22.103 1.00 98.38 89 ILE A N 1
ATOM 709 C CA . ILE A 1 89 ? 2.851 -11.113 -21.391 1.00 98.38 89 ILE A CA 1
ATOM 710 C C . ILE A 1 89 ? 4.075 -10.591 -22.153 1.00 98.38 89 ILE A C 1
ATOM 712 O O . ILE A 1 89 ? 4.984 -10.020 -21.541 1.00 98.38 89 ILE A O 1
ATOM 716 N N . GLU A 1 90 ? 4.100 -10.768 -23.477 1.00 98.31 90 GLU A N 1
ATOM 717 C CA . GLU A 1 90 ? 5.207 -10.325 -24.330 1.00 98.31 90 GLU A CA 1
ATOM 718 C C . GLU A 1 90 ? 5.328 -8.805 -24.292 1.00 98.31 90 GLU A C 1
ATOM 720 O O . GLU A 1 90 ? 6.378 -8.290 -23.904 1.00 98.31 90 GLU A O 1
ATOM 725 N N . LYS A 1 91 ? 4.234 -8.084 -24.556 1.00 98.38 91 LYS A N 1
ATOM 726 C CA . LYS A 1 91 ? 4.230 -6.618 -24.549 1.00 98.38 91 LYS A CA 1
ATOM 727 C C . LYS A 1 91 ? 4.550 -6.025 -23.181 1.00 98.38 91 LYS A C 1
ATOM 729 O O . LYS A 1 91 ? 5.263 -5.030 -23.095 1.00 98.38 91 LYS A O 1
ATOM 734 N N . ILE A 1 92 ? 4.022 -6.598 -22.098 1.00 98.56 92 ILE A N 1
ATOM 735 C CA . ILE A 1 92 ? 4.320 -6.138 -20.731 1.00 98.56 92 ILE A CA 1
ATOM 736 C C . ILE A 1 92 ? 5.815 -6.287 -20.441 1.00 98.56 92 ILE A C 1
ATOM 738 O O . ILE A 1 92 ? 6.429 -5.367 -19.896 1.00 98.56 92 ILE A O 1
ATOM 742 N N . THR A 1 93 ? 6.396 -7.421 -20.837 1.00 98.38 93 THR A N 1
ATOM 743 C CA . THR A 1 93 ? 7.824 -7.691 -20.663 1.00 98.38 93 THR A CA 1
ATOM 744 C C . THR A 1 93 ? 8.675 -6.751 -21.516 1.00 98.38 93 THR A C 1
ATOM 746 O O . THR A 1 93 ? 9.637 -6.180 -21.013 1.00 98.38 93 THR A O 1
ATOM 749 N N . GLU A 1 94 ? 8.310 -6.534 -22.780 1.00 98.25 94 GLU A N 1
ATOM 750 C CA . GLU A 1 94 ? 8.977 -5.562 -23.655 1.00 98.25 94 GLU A CA 1
ATOM 751 C C . GLU A 1 94 ? 8.912 -4.146 -23.084 1.00 98.25 94 GLU A C 1
ATOM 753 O O . GLU A 1 94 ? 9.924 -3.454 -23.069 1.00 98.25 94 GLU A O 1
ATOM 758 N N . ASN A 1 95 ? 7.757 -3.730 -22.557 1.00 97.81 95 ASN A N 1
ATOM 759 C CA . ASN A 1 95 ? 7.602 -2.423 -21.923 1.00 97.81 95 ASN A CA 1
ATOM 760 C C . ASN A 1 95 ? 8.531 -2.259 -20.716 1.00 97.81 95 ASN A C 1
ATOM 762 O O . ASN A 1 95 ? 9.120 -1.193 -20.573 1.00 97.81 95 ASN A O 1
ATOM 766 N N . TYR A 1 96 ? 8.703 -3.302 -19.894 1.00 98.25 96 TYR A N 1
ATOM 767 C CA . TYR A 1 96 ? 9.627 -3.260 -18.755 1.00 98.25 96 TYR A CA 1
ATOM 768 C C . TYR A 1 96 ? 11.059 -2.970 -19.211 1.00 98.25 96 TYR A C 1
ATOM 770 O O . TYR A 1 96 ? 11.720 -2.112 -18.638 1.00 98.25 96 TYR A O 1
ATOM 778 N N . PHE A 1 97 ? 11.514 -3.635 -20.276 1.00 97.25 97 PHE A N 1
ATOM 779 C CA . PHE A 1 97 ? 12.865 -3.479 -20.829 1.00 97.25 97 PHE A CA 1
ATOM 780 C C . PHE A 1 97 ? 12.980 -2.397 -21.912 1.00 97.25 97 PHE A C 1
ATOM 782 O O . PHE A 1 97 ? 14.022 -2.279 -22.554 1.00 97.25 97 PHE A O 1
ATOM 789 N N . LYS A 1 98 ? 11.930 -1.600 -22.141 1.00 94.25 98 LYS A N 1
ATOM 790 C CA . LYS A 1 98 ? 11.959 -0.497 -23.112 1.00 94.25 98 LYS A CA 1
ATOM 791 C C . LYS A 1 98 ? 12.912 0.616 -22.676 1.00 94.25 98 LYS A C 1
ATOM 793 O O . LYS A 1 98 ? 13.416 1.361 -23.516 1.00 94.25 98 LYS A O 1
ATOM 798 N N . HIS A 1 99 ? 13.122 0.731 -21.371 1.00 87.69 99 HIS A N 1
ATOM 799 C CA . HIS A 1 99 ? 14.055 1.657 -20.759 1.00 87.69 99 HIS A CA 1
ATOM 800 C C . HIS A 1 99 ? 15.083 0.880 -19.941 1.00 87.69 99 HIS A C 1
ATOM 802 O O . HIS A 1 99 ? 14.740 -0.123 -19.314 1.00 87.69 99 HIS A O 1
ATOM 808 N N . ASP A 1 100 ? 16.320 1.376 -19.907 1.00 86.56 100 ASP A N 1
ATOM 809 C CA . ASP A 1 100 ? 17.427 0.712 -19.206 1.00 86.56 100 ASP A CA 1
ATOM 810 C C . ASP A 1 100 ? 17.175 0.585 -17.695 1.00 86.56 100 ASP A C 1
ATOM 812 O O . ASP A 1 100 ? 17.670 -0.343 -17.060 1.00 86.56 100 ASP A O 1
ATOM 816 N N . PHE A 1 101 ? 16.354 1.474 -17.130 1.00 89.69 101 PHE A N 1
ATOM 817 C CA . PHE A 1 101 ? 16.024 1.487 -15.707 1.00 89.69 101 PHE A CA 1
ATOM 818 C C . PHE A 1 101 ? 14.990 0.435 -15.279 1.00 89.69 101 PHE A C 1
ATOM 820 O O . PHE A 1 101 ? 14.859 0.185 -14.088 1.00 89.69 101 PHE A O 1
ATOM 827 N N . GLY A 1 102 ? 14.265 -0.209 -16.202 1.00 95.50 102 GLY A N 1
ATOM 828 C CA . GLY A 1 102 ? 13.310 -1.269 -15.861 1.00 95.50 102 GLY A CA 1
ATOM 829 C C . GLY A 1 102 ? 12.033 -0.764 -15.179 1.00 95.50 102 GLY A C 1
ATOM 830 O O . GLY A 1 102 ? 11.970 -0.684 -13.955 1.00 95.50 102 GLY A O 1
ATOM 831 N N . LEU A 1 103 ? 10.986 -0.462 -15.951 1.00 98.06 103 LEU A N 1
ATOM 832 C CA . LEU A 1 103 ? 9.687 -0.011 -15.429 1.00 98.06 103 LEU A CA 1
ATOM 833 C C . LEU A 1 103 ? 8.555 -0.395 -16.380 1.00 98.06 103 LEU A C 1
ATOM 835 O O . LEU A 1 103 ? 8.600 -0.105 -17.572 1.00 98.06 103 LEU A O 1
ATOM 839 N N . THR A 1 104 ? 7.481 -0.966 -15.844 1.00 98.44 104 THR A N 1
ATOM 840 C CA . THR A 1 104 ? 6.209 -1.115 -16.557 1.00 98.44 104 THR A CA 1
ATOM 841 C C . THR A 1 104 ? 5.038 -1.042 -15.587 1.00 98.44 104 THR A C 1
ATOM 843 O O . THR A 1 104 ? 5.177 -1.278 -14.388 1.00 98.44 104 THR A O 1
ATOM 846 N N . TYR A 1 105 ? 3.855 -0.734 -16.102 1.00 98.38 105 TYR A N 1
ATOM 847 C CA . TYR A 1 105 ? 2.611 -0.844 -15.351 1.00 98.38 105 TYR A CA 1
ATOM 848 C C . TYR A 1 105 ? 1.488 -1.283 -16.282 1.00 98.38 105 TYR A C 1
ATOM 850 O O . TYR A 1 105 ? 1.512 -1.010 -17.485 1.00 98.38 105 TYR A O 1
ATOM 858 N N . PHE A 1 106 ? 0.497 -1.975 -15.732 1.00 98.62 106 PHE A N 1
ATOM 859 C CA . PHE A 1 106 ? -0.655 -2.445 -16.494 1.00 98.62 106 PHE A CA 1
ATOM 860 C C . PHE A 1 106 ? -1.885 -2.613 -15.604 1.00 98.62 106 PHE A C 1
ATOM 862 O O . PHE A 1 106 ? -1.788 -2.765 -14.387 1.00 98.62 106 PHE A O 1
ATOM 869 N N . ASP A 1 107 ? -3.055 -2.530 -16.232 1.00 98.56 107 ASP A N 1
ATOM 870 C CA . ASP A 1 107 ? -4.360 -2.667 -15.588 1.00 98.56 107 ASP A CA 1
ATOM 871 C C . ASP A 1 107 ? -4.859 -4.115 -15.637 1.00 98.56 107 ASP A C 1
ATOM 873 O O . ASP A 1 107 ? -4.385 -4.921 -16.439 1.00 98.56 107 ASP A O 1
ATOM 877 N N . ASN A 1 108 ? -5.878 -4.412 -14.827 1.00 98.31 108 ASN A N 1
ATOM 878 C CA . ASN A 1 108 ? -6.508 -5.731 -14.739 1.00 98.31 108 ASN A CA 1
ATOM 879 C C . ASN A 1 108 ? -5.496 -6.831 -14.384 1.00 98.31 108 ASN A C 1
ATOM 881 O O . ASN A 1 108 ? -5.472 -7.883 -15.016 1.00 98.31 108 ASN A O 1
ATOM 885 N N . PHE A 1 109 ? -4.644 -6.561 -13.393 1.00 98.75 109 PHE A N 1
ATOM 886 C CA . PHE A 1 109 ? -3.589 -7.464 -12.937 1.00 98.75 109 PHE A CA 1
ATOM 887 C C . PHE A 1 109 ? -4.145 -8.798 -12.416 1.00 98.75 109 PHE A C 1
ATOM 889 O O . PHE A 1 109 ? -3.801 -9.861 -12.935 1.00 98.75 109 PHE A O 1
ATOM 896 N N . LEU A 1 110 ? -5.029 -8.739 -11.420 1.00 98.88 110 LEU A N 1
ATOM 897 C CA . LEU A 1 110 ? -5.664 -9.901 -10.804 1.00 98.88 110 LEU A CA 1
ATOM 898 C C . LEU A 1 110 ? -6.989 -10.253 -11.485 1.00 98.88 110 LEU A C 1
ATOM 900 O O . LEU A 1 110 ? -7.675 -9.387 -12.038 1.00 98.88 110 LEU A O 1
ATOM 904 N N . THR A 1 111 ? -7.404 -11.513 -11.365 1.00 98.81 111 THR A N 1
ATOM 905 C CA . THR A 1 111 ? -8.790 -11.908 -11.630 1.00 98.81 111 THR A CA 1
ATOM 906 C C . THR A 1 111 ? -9.743 -11.192 -10.661 1.00 98.81 111 THR A C 1
ATOM 908 O O . THR A 1 111 ? -9.347 -10.860 -9.538 1.00 98.81 111 THR A O 1
ATOM 911 N N . PRO A 1 112 ? -11.022 -10.982 -11.033 1.00 98.44 112 PRO A N 1
ATOM 912 C CA . PRO A 1 112 ? -11.995 -10.360 -10.133 1.00 98.44 112 PRO A CA 1
ATOM 913 C C . PRO A 1 112 ? -12.125 -11.077 -8.782 1.00 98.44 112 PRO A C 1
ATOM 915 O O . PRO A 1 112 ? -12.263 -10.420 -7.758 1.00 98.44 112 PRO A O 1
ATOM 918 N N . VAL A 1 113 ? -12.023 -12.412 -8.771 1.00 98.56 113 VAL A N 1
ATOM 919 C CA . VAL A 1 113 ? -12.104 -13.227 -7.546 1.00 98.56 113 VAL A CA 1
ATOM 920 C C . VAL A 1 113 ? -10.893 -12.992 -6.641 1.00 98.56 113 VAL A C 1
ATOM 922 O O . VAL A 1 113 ? -11.058 -12.806 -5.438 1.00 98.56 113 VAL A O 1
ATOM 925 N N . ALA A 1 114 ? -9.679 -12.959 -7.202 1.00 98.81 114 ALA A N 1
ATOM 926 C CA . ALA A 1 114 ? -8.470 -12.691 -6.426 1.00 98.81 114 ALA A CA 1
ATOM 927 C C . ALA A 1 114 ? -8.456 -11.259 -5.868 1.00 98.81 114 ALA A C 1
ATOM 929 O O . ALA A 1 114 ? -8.151 -11.066 -4.691 1.00 98.81 114 ALA A O 1
ATOM 930 N N . LEU A 1 115 ? -8.843 -10.267 -6.678 1.00 98.81 115 LEU A N 1
ATOM 931 C CA . LEU A 1 115 ? -8.957 -8.875 -6.240 1.00 98.81 115 LEU A CA 1
ATOM 932 C C . LEU A 1 115 ? -9.953 -8.724 -5.083 1.00 98.81 115 LEU A C 1
ATOM 934 O O . LEU A 1 115 ? -9.617 -8.107 -4.071 1.00 98.81 115 LEU A O 1
ATOM 938 N N . ASP A 1 116 ? -11.151 -9.298 -5.222 1.00 98.62 116 ASP A N 1
ATOM 939 C CA . ASP A 1 116 ? -12.195 -9.238 -4.197 1.00 98.62 116 ASP A CA 1
ATOM 940 C C . ASP A 1 116 ? -11.748 -9.929 -2.902 1.00 98.62 116 ASP A C 1
ATOM 942 O O . ASP A 1 116 ? -11.840 -9.342 -1.825 1.00 98.62 116 ASP A O 1
ATOM 946 N N . SER A 1 117 ? -11.140 -11.117 -3.001 1.00 98.69 117 SER A N 1
ATOM 947 C CA . SER A 1 117 ? -10.630 -11.848 -1.836 1.00 98.69 117 SER A CA 1
ATOM 948 C C . SER A 1 117 ? -9.531 -11.079 -1.095 1.00 98.69 117 SER A C 1
ATOM 950 O O . SER A 1 117 ? -9.565 -11.006 0.134 1.00 98.69 117 SER A O 1
ATOM 952 N N . ILE A 1 118 ? -8.565 -10.483 -1.807 1.00 98.69 118 ILE A N 1
ATOM 953 C CA . ILE A 1 118 ? -7.511 -9.668 -1.182 1.00 98.69 118 ILE A CA 1
ATOM 954 C C . ILE A 1 118 ? -8.102 -8.402 -0.561 1.00 98.69 118 ILE A C 1
ATOM 956 O O . ILE A 1 118 ? -7.746 -8.036 0.561 1.00 98.69 118 ILE A O 1
ATOM 960 N N . ARG A 1 119 ? -9.028 -7.732 -1.253 1.00 98.62 119 ARG A N 1
ATOM 961 C CA . ARG A 1 119 ? -9.693 -6.539 -0.725 1.00 98.62 119 ARG A CA 1
ATOM 962 C C . ARG A 1 119 ? -10.471 -6.858 0.551 1.00 98.62 119 ARG A C 1
ATOM 964 O O . ARG A 1 119 ? -10.303 -6.160 1.551 1.00 98.62 119 ARG A O 1
ATOM 971 N N . HIS A 1 120 ? -11.273 -7.917 0.531 1.00 98.62 120 HIS A N 1
ATOM 972 C CA . HIS A 1 120 ? -12.037 -8.391 1.679 1.00 98.62 120 HIS A CA 1
ATOM 973 C C . HIS A 1 120 ? -11.122 -8.700 2.869 1.00 98.62 120 HIS A C 1
ATOM 975 O O . HIS A 1 120 ? -11.345 -8.208 3.978 1.00 98.62 120 HIS A O 1
ATOM 981 N N . PHE A 1 121 ? -10.032 -9.427 2.613 1.00 98.69 121 PHE A N 1
ATOM 982 C CA . PHE A 1 121 ? -9.013 -9.746 3.604 1.00 98.69 121 PHE A CA 1
ATOM 983 C C . PHE A 1 121 ? -8.399 -8.486 4.234 1.00 98.69 121 PHE A C 1
ATOM 985 O O . PHE A 1 121 ? -8.337 -8.384 5.459 1.00 98.69 121 PHE A O 1
ATOM 992 N N . LEU A 1 122 ? -7.980 -7.507 3.426 1.00 98.75 122 LEU A N 1
ATOM 993 C CA . LEU A 1 122 ? -7.305 -6.288 3.893 1.00 98.75 122 LEU A CA 1
ATOM 994 C C . LEU A 1 122 ? -8.232 -5.320 4.651 1.00 98.75 122 LEU A C 1
ATOM 996 O O . LEU A 1 122 ? -7.772 -4.583 5.531 1.00 98.75 122 LEU A O 1
ATOM 1000 N N . LEU A 1 123 ? -9.529 -5.307 4.328 1.00 98.69 123 LEU A N 1
ATOM 1001 C CA . LEU A 1 123 ? -10.529 -4.518 5.054 1.00 98.69 123 LEU A CA 1
ATOM 1002 C C . LEU A 1 123 ? -10.949 -5.194 6.367 1.00 98.69 123 LEU A C 1
ATOM 1004 O O . LEU A 1 123 ? -11.078 -4.530 7.395 1.00 98.69 123 LEU A O 1
ATOM 1008 N N . GLY A 1 124 ? -11.151 -6.511 6.350 1.00 98.19 124 GLY A N 1
ATOM 1009 C CA . GLY A 1 124 ? -11.671 -7.235 7.506 1.00 98.19 124 GLY A CA 1
ATOM 1010 C C . GLY A 1 124 ? -10.625 -7.556 8.575 1.00 98.19 124 GLY A C 1
ATOM 1011 O O . GLY A 1 124 ? -10.951 -7.575 9.756 1.00 98.19 124 GLY A O 1
ATOM 1012 N N . ASN A 1 125 ? -9.362 -7.784 8.219 1.00 98.44 125 ASN A N 1
ATOM 1013 C CA . ASN A 1 125 ? -8.348 -8.168 9.204 1.00 98.44 125 ASN A CA 1
ATOM 1014 C C . ASN A 1 125 ? -7.878 -6.984 10.070 1.00 98.44 125 ASN A C 1
ATOM 1016 O O . ASN A 1 125 ? -7.430 -5.951 9.561 1.00 98.44 125 ASN A O 1
ATOM 1020 N N . THR A 1 126 ? -7.886 -7.141 11.397 1.00 98.44 126 THR A N 1
ATOM 1021 C CA . THR A 1 126 ? -7.331 -6.153 12.345 1.00 98.44 126 THR A CA 1
ATOM 1022 C C . THR A 1 126 ? -5.818 -6.350 12.508 1.00 98.44 126 THR A C 1
ATOM 1024 O O . THR A 1 126 ? -5.353 -6.706 13.587 1.00 98.44 126 THR A O 1
ATOM 1027 N N . ILE A 1 127 ? -5.066 -6.171 11.419 1.00 98.06 127 ILE A N 1
ATOM 1028 C CA . ILE A 1 127 ? -3.614 -6.453 11.306 1.00 98.06 127 ILE A CA 1
ATOM 1029 C C . ILE A 1 127 ? -2.764 -5.187 11.092 1.00 98.06 127 ILE A C 1
ATOM 1031 O O . ILE A 1 127 ? -1.563 -5.246 10.851 1.00 98.06 127 ILE A O 1
ATOM 1035 N N . TRP A 1 128 ? -3.404 -4.020 11.137 1.00 98.31 128 TRP A N 1
ATOM 1036 C CA . TRP A 1 128 ? -2.809 -2.717 10.849 1.00 98.31 128 TRP A CA 1
ATOM 1037 C C . TRP A 1 128 ? -2.138 -2.156 12.108 1.00 98.31 128 TRP A C 1
ATOM 1039 O O . TRP A 1 128 ? -2.771 -1.427 12.878 1.00 98.31 128 TRP A O 1
ATOM 1049 N N . PHE A 1 129 ? -0.888 -2.546 12.367 1.00 97.44 129 PHE A N 1
ATOM 1050 C CA . PHE A 1 129 ? -0.196 -2.253 13.631 1.00 97.44 129 PHE A CA 1
ATOM 1051 C C . PHE A 1 129 ? 0.921 -1.224 13.528 1.00 97.44 129 PHE A C 1
ATOM 1053 O O . PHE A 1 129 ? 1.199 -0.571 14.538 1.00 97.44 129 PHE A O 1
ATOM 1060 N N . ASP A 1 130 ? 1.545 -1.068 12.361 1.00 97.56 130 ASP A N 1
ATOM 1061 C CA . ASP A 1 130 ? 2.606 -0.083 12.179 1.00 97.56 130 ASP A CA 1
ATOM 1062 C C . ASP A 1 130 ? 2.005 1.276 11.846 1.00 97.56 130 ASP A C 1
ATOM 1064 O O . ASP A 1 130 ? 1.324 1.434 10.845 1.00 97.56 130 ASP A O 1
ATOM 1068 N N . PHE A 1 131 ? 2.221 2.265 12.698 1.00 96.50 131 PHE A N 1
ATOM 1069 C CA . PHE A 1 131 ? 1.784 3.641 12.471 1.00 96.50 131 PHE A CA 1
ATOM 1070 C C . PHE A 1 131 ? 2.923 4.621 12.756 1.00 96.50 131 PHE A C 1
ATOM 1072 O O . PHE A 1 131 ? 2.676 5.792 13.039 1.00 96.50 131 PHE A O 1
ATOM 1079 N N . PHE A 1 132 ? 4.175 4.152 12.699 1.00 94.44 132 PHE A N 1
ATOM 1080 C CA . PHE A 1 132 ? 5.360 4.942 13.038 1.00 94.44 132 PHE A CA 1
ATOM 1081 C C . PHE A 1 132 ? 5.823 5.867 11.905 1.00 94.44 132 PHE A C 1
ATOM 1083 O O . PHE A 1 132 ? 6.954 6.348 11.896 1.00 94.44 132 PHE A O 1
ATOM 1090 N N . HIS A 1 133 ? 4.936 6.147 10.955 1.00 92.00 133 HIS A N 1
ATOM 1091 C CA . HIS A 1 133 ? 5.246 6.894 9.753 1.00 92.00 133 HIS A CA 1
ATOM 1092 C C . HIS A 1 133 ? 4.820 8.355 9.885 1.00 92.00 133 HIS A C 1
ATOM 1094 O O . HIS A 1 133 ? 3.653 8.652 10.142 1.00 92.00 133 HIS A O 1
ATOM 1100 N N . GLY A 1 134 ? 5.743 9.285 9.619 1.00 85.19 134 GLY A N 1
ATOM 1101 C CA . GLY A 1 134 ? 5.487 10.728 9.732 1.00 85.19 134 GLY A CA 1
ATOM 1102 C C . GLY A 1 134 ? 4.355 11.258 8.838 1.00 85.19 134 GLY A C 1
ATOM 1103 O O . GLY A 1 134 ? 3.818 12.323 9.117 1.00 85.19 134 GLY A O 1
ATOM 1104 N N . GLY A 1 135 ? 3.961 10.514 7.795 1.00 90.69 135 GLY A N 1
ATOM 1105 C CA . GLY A 1 135 ? 2.807 10.827 6.940 1.00 90.69 135 GLY A CA 1
ATOM 1106 C C . GLY A 1 135 ? 1.453 10.338 7.478 1.00 90.69 135 GLY A C 1
ATOM 1107 O O . GLY A 1 135 ? 0.419 10.635 6.884 1.00 90.69 135 GLY A O 1
ATOM 1108 N N . GLY A 1 136 ? 1.435 9.590 8.586 1.00 94.25 136 GLY A N 1
ATOM 1109 C CA . GLY A 1 136 ? 0.222 9.093 9.244 1.00 94.25 136 GLY A CA 1
ATOM 1110 C C . GLY A 1 136 ? -0.491 7.935 8.535 1.00 94.25 136 GLY A C 1
ATOM 1111 O O . GLY A 1 136 ? -1.597 7.569 8.937 1.00 94.25 136 GLY A O 1
ATOM 1112 N N . TYR A 1 137 ? 0.115 7.354 7.495 1.00 96.56 137 TYR A N 1
ATOM 1113 C CA . TYR A 1 137 ? -0.319 6.072 6.937 1.00 96.56 137 TYR A CA 1
ATOM 1114 C C . TYR A 1 137 ? 0.014 4.922 7.897 1.00 96.56 137 TYR A C 1
ATOM 1116 O O . TYR A 1 137 ? 0.801 5.084 8.830 1.00 96.56 137 TYR A O 1
ATOM 1124 N N . ILE A 1 138 ? -0.635 3.775 7.698 1.00 98.06 138 ILE A N 1
ATOM 1125 C CA . ILE A 1 138 ? -0.556 2.628 8.609 1.00 98.06 138 ILE A CA 1
ATOM 1126 C C . ILE A 1 138 ? -0.206 1.374 7.811 1.00 98.06 138 ILE A C 1
ATOM 1128 O O . ILE A 1 138 ? -0.775 1.143 6.742 1.00 98.06 138 ILE A O 1
ATOM 1132 N N . GLY A 1 139 ? 0.718 0.576 8.332 1.00 98.19 139 GLY A N 1
ATOM 1133 C CA . GLY A 1 139 ? 1.222 -0.650 7.742 1.00 98.19 139 GLY A CA 1
ATOM 1134 C C . GLY A 1 139 ? 0.739 -1.924 8.415 1.00 98.19 139 GLY A C 1
ATOM 1135 O O . GLY A 1 139 ? 0.486 -1.982 9.623 1.00 98.19 139 GLY A O 1
ATOM 1136 N N . ALA A 1 140 ? 0.644 -2.955 7.586 1.00 98.31 140 ALA A N 1
ATOM 1137 C CA . ALA A 1 140 ? 0.588 -4.350 7.979 1.00 98.31 140 ALA A CA 1
ATOM 1138 C C . ALA A 1 140 ? 1.723 -5.093 7.265 1.00 98.31 140 ALA A C 1
ATOM 1140 O O . ALA A 1 140 ? 1.928 -4.909 6.063 1.00 98.31 140 ALA A O 1
ATOM 1141 N N . TYR A 1 141 ? 2.440 -5.943 7.993 1.00 97.94 141 TYR A N 1
ATOM 1142 C CA . TYR A 1 141 ? 3.517 -6.780 7.466 1.00 97.94 141 TYR A CA 1
ATOM 1143 C C . TYR A 1 141 ? 3.173 -8.261 7.616 1.00 97.94 141 TYR A C 1
ATOM 1145 O O . TYR A 1 141 ? 2.252 -8.636 8.343 1.00 97.94 141 TYR A O 1
ATOM 1153 N N . LEU A 1 142 ? 3.960 -9.134 6.976 1.00 96.56 142 LEU A N 1
ATOM 1154 C CA . LEU A 1 142 ? 3.817 -10.595 7.083 1.00 96.56 142 LEU A CA 1
ATOM 1155 C C . LEU A 1 142 ? 3.601 -11.080 8.529 1.00 96.56 142 LEU A C 1
ATOM 1157 O O . LEU A 1 142 ? 2.677 -11.849 8.791 1.00 96.56 142 LEU A O 1
ATOM 1161 N N . ARG A 1 143 ? 4.406 -10.576 9.475 1.00 94.50 143 ARG A N 1
ATOM 1162 C CA . ARG A 1 143 ? 4.351 -10.945 10.902 1.00 94.50 143 ARG A CA 1
ATOM 1163 C C . ARG A 1 143 ? 3.082 -10.489 11.632 1.00 94.50 143 ARG A C 1
ATOM 1165 O O . ARG A 1 143 ? 2.777 -11.031 12.687 1.00 94.50 143 ARG A O 1
ATOM 1172 N N . ASP A 1 144 ? 2.376 -9.495 11.099 1.00 94.81 144 ASP A N 1
ATOM 1173 C CA . ASP A 1 144 ? 1.210 -8.885 11.749 1.00 94.81 144 ASP A CA 1
ATOM 1174 C C . ASP A 1 144 ? -0.088 -9.641 11.429 1.00 94.81 144 ASP A C 1
ATOM 1176 O O . ASP A 1 144 ? -1.134 -9.352 12.003 1.00 94.81 144 ASP A O 1
ATOM 1180 N N . GLY A 1 145 ? -0.018 -10.628 10.529 1.00 94.44 145 GLY A N 1
ATOM 1181 C CA . GLY A 1 145 ? -1.163 -11.387 10.027 1.00 94.44 145 GLY A CA 1
ATOM 1182 C C . GLY A 1 145 ? -1.443 -11.165 8.542 1.00 94.44 145 GLY A C 1
ATOM 1183 O O . GLY A 1 145 ? -2.439 -11.670 8.046 1.00 94.44 145 GLY A O 1
ATOM 1184 N N . LEU A 1 146 ? -0.578 -10.442 7.818 1.00 96.81 146 LEU A N 1
ATOM 1185 C CA . LEU A 1 146 ? -0.701 -10.262 6.365 1.00 96.81 146 LEU A CA 1
ATOM 1186 C C . LEU A 1 146 ? -0.304 -11.519 5.569 1.00 96.81 146 LEU A C 1
ATOM 1188 O O . LEU A 1 146 ? -0.659 -11.644 4.402 1.00 96.81 146 LEU A O 1
ATOM 1192 N N . ALA A 1 147 ? 0.443 -12.444 6.180 1.00 96.00 147 ALA A N 1
ATOM 1193 C CA . ALA A 1 147 ? 0.875 -13.689 5.553 1.00 96.00 147 ALA A CA 1
ATOM 1194 C C . ALA A 1 147 ? -0.312 -14.643 5.310 1.00 96.00 147 ALA A C 1
ATOM 1196 O O . ALA A 1 147 ? -0.621 -15.482 6.155 1.00 96.00 147 ALA A O 1
ATOM 1197 N N . CYS A 1 148 ? -0.964 -14.526 4.152 1.00 96.81 148 CYS A N 1
ATOM 1198 C CA . CYS A 1 148 ? -2.020 -15.436 3.714 1.00 96.81 148 CYS A CA 1
ATOM 1199 C C . CYS A 1 148 ? -1.598 -16.241 2.470 1.00 96.81 148 CYS A C 1
ATOM 1201 O O . CYS A 1 148 ? -0.798 -15.747 1.667 1.00 96.81 148 CYS A O 1
ATOM 1203 N N . PRO A 1 149 ? -2.134 -17.463 2.278 1.00 98.44 149 PRO A N 1
ATOM 1204 C CA . PRO A 1 149 ? -1.799 -18.296 1.122 1.00 98.44 149 PRO A CA 1
ATOM 1205 C C . PRO A 1 149 ? -2.021 -17.606 -0.233 1.00 98.44 149 PRO A C 1
ATOM 1207 O O . PRO A 1 149 ? -1.173 -17.717 -1.116 1.00 98.44 149 PRO A O 1
ATOM 1210 N N . LEU A 1 150 ? -3.088 -16.809 -0.379 1.00 98.81 150 LEU A N 1
ATOM 1211 C CA . LEU A 1 150 ? -3.389 -16.120 -1.636 1.00 98.81 150 LEU A CA 1
ATOM 1212 C C . LEU A 1 150 ? -2.276 -15.163 -2.094 1.00 98.81 150 LEU A C 1
ATOM 1214 O O . LEU A 1 150 ? -1.957 -15.116 -3.279 1.00 98.81 150 LEU A O 1
ATOM 1218 N N . PHE A 1 151 ? -1.643 -14.421 -1.179 1.00 98.62 151 PHE A N 1
ATOM 1219 C CA . PHE A 1 151 ? -0.523 -13.549 -1.551 1.00 98.62 151 PHE A CA 1
ATOM 1220 C C . PHE A 1 151 ? 0.689 -14.337 -2.057 1.00 98.62 151 PHE A C 1
ATOM 1222 O O . PHE A 1 151 ? 1.378 -13.876 -2.967 1.00 98.62 151 PHE A O 1
ATOM 1229 N N . PHE A 1 152 ? 0.950 -15.517 -1.490 1.00 98.56 152 PHE A N 1
ATOM 1230 C CA . PHE A 1 152 ? 2.055 -16.368 -1.928 1.00 98.56 152 PHE A CA 1
ATOM 1231 C C . PHE A 1 152 ? 1.769 -17.022 -3.281 1.00 98.56 152 PHE A C 1
ATOM 1233 O O . PHE A 1 152 ? 2.673 -17.091 -4.113 1.00 98.56 152 PHE A O 1
ATOM 1240 N N . GLN A 1 153 ? 0.514 -17.401 -3.542 1.00 98.81 153 GLN A N 1
ATOM 1241 C CA . GLN A 1 153 ? 0.082 -17.834 -4.870 1.00 98.81 153 GLN A CA 1
ATOM 1242 C C . GLN A 1 153 ? 0.285 -16.724 -5.912 1.00 98.81 153 GLN A C 1
ATOM 1244 O O . GLN A 1 153 ? 0.909 -16.974 -6.941 1.00 98.81 153 GLN A O 1
ATOM 1249 N N . ILE A 1 154 ? -0.156 -15.490 -5.624 1.00 98.88 154 ILE A N 1
ATOM 1250 C CA . ILE A 1 154 ? 0.055 -14.329 -6.511 1.00 98.88 154 ILE A CA 1
ATOM 1251 C C . ILE A 1 154 ? 1.550 -14.140 -6.801 1.00 98.88 154 ILE A C 1
ATOM 1253 O O . ILE A 1 154 ? 1.943 -13.998 -7.958 1.00 98.88 154 ILE A O 1
ATOM 1257 N N . ALA A 1 155 ? 2.398 -14.170 -5.769 1.00 98.69 155 ALA A N 1
ATOM 1258 C CA . ALA A 1 155 ? 3.836 -13.979 -5.929 1.00 98.69 155 ALA A CA 1
ATOM 1259 C C . ALA A 1 155 ? 4.486 -15.057 -6.817 1.00 98.69 155 ALA A C 1
ATOM 1261 O O . ALA A 1 155 ? 5.338 -14.736 -7.647 1.00 98.69 155 ALA A O 1
ATOM 1262 N N . GLU A 1 156 ? 4.088 -16.324 -6.680 1.00 98.62 156 GLU A N 1
ATOM 1263 C CA . GLU A 1 156 ? 4.627 -17.410 -7.505 1.00 98.62 156 GLU A CA 1
ATOM 1264 C C . GLU A 1 156 ? 4.091 -17.371 -8.946 1.00 98.62 156 GLU A C 1
ATOM 1266 O O . GLU A 1 156 ? 4.851 -17.541 -9.905 1.00 98.62 156 GLU A O 1
ATOM 1271 N N . GLU A 1 157 ? 2.809 -17.055 -9.135 1.00 98.69 157 GLU A N 1
ATOM 1272 C CA . GLU A 1 157 ? 2.235 -16.859 -10.468 1.00 98.69 157 GLU A CA 1
ATOM 1273 C C . GLU A 1 157 ? 2.895 -15.685 -11.206 1.00 98.69 157 GLU A C 1
ATOM 1275 O O . GLU A 1 157 ? 3.153 -15.778 -12.405 1.00 98.69 157 GLU A O 1
ATOM 1280 N N . MET A 1 158 ? 3.255 -14.603 -10.509 1.00 98.62 158 MET A N 1
ATOM 1281 C CA . MET A 1 158 ? 4.011 -13.495 -11.104 1.00 98.62 158 MET A CA 1
ATOM 1282 C C . MET A 1 158 ? 5.388 -13.936 -11.601 1.00 98.62 158 MET A C 1
ATOM 1284 O O . MET A 1 158 ? 5.768 -13.615 -12.731 1.00 98.62 158 MET A O 1
ATOM 1288 N N . ARG A 1 159 ? 6.127 -14.698 -10.786 1.00 98.56 159 ARG A N 1
ATOM 1289 C CA . ARG A 1 159 ? 7.463 -15.196 -11.145 1.00 98.56 159 ARG A CA 1
ATOM 1290 C C . ARG A 1 159 ? 7.425 -16.123 -12.353 1.00 98.56 159 ARG A C 1
ATOM 1292 O O . ARG A 1 159 ? 8.281 -16.021 -13.228 1.00 98.56 159 ARG A O 1
ATOM 1299 N N . THR A 1 160 ? 6.427 -17.000 -12.412 1.00 98.12 160 THR A N 1
ATOM 1300 C CA . THR A 1 160 ? 6.250 -17.942 -13.527 1.00 98.12 160 THR A CA 1
ATOM 1301 C C . THR A 1 160 ? 5.713 -17.270 -14.793 1.00 98.12 160 THR A C 1
ATOM 1303 O O . THR A 1 160 ? 6.109 -17.658 -15.890 1.00 98.12 160 THR A O 1
ATOM 1306 N N . THR A 1 161 ? 4.879 -16.234 -14.661 1.00 98.44 161 THR A N 1
ATOM 1307 C CA . THR A 1 161 ? 4.306 -15.483 -15.795 1.00 98.44 161 THR A CA 1
ATOM 1308 C C . THR A 1 161 ? 5.311 -14.517 -16.422 1.00 98.44 161 THR A C 1
ATOM 1310 O O . THR A 1 161 ? 5.362 -14.395 -17.645 1.00 98.44 161 THR A O 1
ATOM 1313 N N . PHE A 1 162 ? 6.156 -13.863 -15.616 1.00 98.56 162 PHE A N 1
ATOM 1314 C CA . PHE A 1 162 ? 7.153 -12.891 -16.085 1.00 98.56 162 PHE A CA 1
ATOM 1315 C C . PHE A 1 162 ? 8.595 -13.314 -15.742 1.00 98.56 162 PHE A C 1
ATOM 1317 O O . PHE A 1 162 ? 9.330 -12.566 -15.085 1.00 98.56 162 PHE A O 1
ATOM 1324 N N . PRO A 1 163 ? 9.068 -14.484 -16.212 1.00 98.12 163 PRO A N 1
ATOM 1325 C CA . PRO A 1 163 ? 10.347 -15.051 -15.783 1.00 98.12 163 PRO A CA 1
ATOM 1326 C C . PRO A 1 163 ? 11.555 -14.196 -16.187 1.00 98.12 163 PRO A C 1
ATOM 1328 O O . PRO A 1 163 ? 12.588 -14.239 -15.526 1.00 98.12 163 PRO A O 1
ATOM 1331 N N . LYS A 1 164 ? 11.444 -13.379 -17.246 1.00 98.00 164 LYS A N 1
ATOM 1332 C CA . LYS A 1 164 ? 12.508 -12.440 -17.645 1.00 98.00 164 LYS A CA 1
ATOM 1333 C C . LYS A 1 164 ? 12.667 -11.278 -16.660 1.00 98.00 164 LYS A C 1
ATOM 1335 O O . LYS A 1 164 ? 13.786 -10.815 -16.471 1.00 98.00 164 LYS A O 1
ATOM 1340 N N . ILE A 1 165 ? 11.570 -10.827 -16.044 1.00 98.19 165 ILE A N 1
ATOM 1341 C CA . ILE A 1 165 ? 11.577 -9.744 -15.051 1.00 98.19 165 ILE A CA 1
ATOM 1342 C C . ILE A 1 165 ? 12.042 -10.300 -13.702 1.00 98.19 165 ILE A C 1
ATOM 1344 O O . ILE A 1 165 ? 13.002 -9.802 -13.124 1.00 98.19 165 ILE A O 1
ATOM 1348 N N . PHE A 1 166 ? 11.405 -11.372 -13.220 1.00 98.31 166 PHE A N 1
ATOM 1349 C CA . PHE A 1 166 ? 11.669 -11.902 -11.878 1.00 98.31 166 PHE A CA 1
ATOM 1350 C C . PHE A 1 166 ? 12.891 -12.817 -11.788 1.00 98.31 166 PHE A C 1
ATOM 1352 O O . PHE A 1 166 ? 13.394 -13.040 -10.688 1.00 98.31 166 PHE A O 1
ATOM 1359 N N . LYS A 1 167 ? 13.392 -13.360 -12.905 1.00 96.75 167 LYS A N 1
ATOM 1360 C CA . LYS A 1 167 ? 14.505 -14.323 -12.922 1.00 96.75 167 LYS A CA 1
ATOM 1361 C C . LYS A 1 167 ? 14.262 -15.438 -11.880 1.00 96.75 167 LYS A C 1
ATOM 1363 O O . LYS A 1 167 ? 13.169 -15.988 -11.778 1.00 96.75 167 LYS A O 1
ATOM 1368 N N . ASN A 1 168 ? 15.270 -15.732 -11.056 1.00 95.81 168 ASN A N 1
ATOM 1369 C CA . ASN A 1 168 ? 15.172 -16.643 -9.914 1.00 95.81 168 ASN A CA 1
ATOM 1370 C C . ASN A 1 168 ? 14.967 -15.908 -8.577 1.00 95.81 168 ASN A C 1
ATOM 1372 O O . ASN A 1 168 ? 15.165 -16.509 -7.521 1.00 95.81 168 ASN A O 1
ATOM 1376 N N . HIS A 1 169 ? 14.604 -14.623 -8.593 1.00 98.25 169 HIS A N 1
ATOM 1377 C CA . HIS A 1 169 ? 14.444 -13.831 -7.379 1.00 98.25 169 HIS A CA 1
ATOM 1378 C C . HIS A 1 169 ? 13.237 -14.322 -6.566 1.00 98.25 169 HIS A C 1
ATOM 1380 O O . HIS A 1 169 ? 12.109 -14.279 -7.063 1.00 98.25 169 HIS A O 1
ATOM 1386 N N . PRO A 1 170 ? 13.436 -14.801 -5.324 1.00 97.38 170 PRO A N 1
ATOM 1387 C CA . PRO A 1 170 ? 12.325 -15.175 -4.459 1.00 97.38 170 PRO A CA 1
ATOM 1388 C C . PRO A 1 170 ? 11.679 -13.922 -3.860 1.00 97.38 170 PRO A C 1
ATOM 1390 O O . PRO A 1 170 ? 12.332 -12.883 -3.734 1.00 97.38 170 PRO A O 1
ATOM 1393 N N . LEU A 1 171 ? 10.426 -14.046 -3.419 1.00 98.31 171 LEU A N 1
ATOM 1394 C CA . LEU A 1 171 ? 9.788 -13.041 -2.570 1.00 98.31 171 LEU A CA 1
ATOM 1395 C C . LEU A 1 171 ? 10.580 -12.905 -1.258 1.00 98.31 171 LEU A C 1
ATOM 1397 O O . LEU A 1 171 ? 10.836 -13.898 -0.575 1.00 98.31 171 LEU A O 1
ATOM 1401 N N . LYS A 1 172 ? 10.974 -11.679 -0.912 1.00 97.12 172 LYS A N 1
ATOM 1402 C CA . LYS A 1 172 ? 11.742 -11.350 0.299 1.00 97.12 172 LYS A CA 1
ATOM 1403 C C . LYS A 1 172 ? 10.910 -10.605 1.325 1.00 97.12 172 LYS A C 1
ATOM 1405 O O . LYS A 1 172 ? 11.027 -10.876 2.518 1.00 97.12 172 LYS A O 1
ATOM 1410 N N . GLN A 1 173 ? 10.088 -9.666 0.867 1.00 97.25 173 GLN A N 1
ATOM 1411 C CA . GLN A 1 173 ? 9.252 -8.846 1.732 1.00 97.25 173 GLN A CA 1
ATOM 1412 C C . GLN A 1 173 ? 7.887 -8.618 1.097 1.00 97.25 173 GLN A C 1
ATOM 1414 O O . GLN A 1 173 ? 7.748 -8.588 -0.125 1.00 97.25 173 GLN A O 1
ATOM 1419 N N . LEU A 1 174 ? 6.885 -8.469 1.955 1.00 98.31 174 LEU A N 1
ATOM 1420 C CA . LEU A 1 174 ? 5.520 -8.156 1.576 1.00 98.31 174 LEU A CA 1
ATOM 1421 C C . LEU A 1 174 ? 4.897 -7.305 2.681 1.00 98.31 174 LEU A C 1
ATOM 1423 O O . LEU A 1 174 ? 4.969 -7.662 3.865 1.00 98.31 174 LEU A O 1
ATOM 1427 N N . TRP A 1 175 ? 4.279 -6.198 2.290 1.00 98.69 175 TRP A N 1
ATOM 1428 C CA . TRP A 1 175 ? 3.514 -5.340 3.188 1.00 98.69 175 TRP A CA 1
ATOM 1429 C C . TRP A 1 175 ? 2.335 -4.698 2.467 1.00 98.69 175 TRP A C 1
ATOM 1431 O O . TRP A 1 175 ? 2.262 -4.662 1.238 1.00 98.69 175 TRP A O 1
ATOM 1441 N N . ALA A 1 176 ? 1.402 -4.179 3.253 1.00 98.75 176 ALA A N 1
ATOM 1442 C CA . ALA A 1 176 ? 0.339 -3.325 2.766 1.00 98.75 176 ALA A CA 1
ATOM 1443 C C . ALA A 1 176 ? 0.336 -2.030 3.573 1.00 98.75 176 ALA A C 1
ATOM 1445 O O . ALA A 1 176 ? 0.420 -2.067 4.800 1.00 98.75 176 ALA A O 1
ATOM 1446 N N . TYR A 1 177 ? 0.198 -0.897 2.890 1.00 98.69 177 TYR A N 1
ATOM 1447 C CA . TYR A 1 177 ? -0.007 0.406 3.514 1.00 98.69 177 TYR A CA 1
ATOM 1448 C C . TYR A 1 177 ? -1.395 0.941 3.202 1.00 98.69 177 TYR A C 1
ATOM 1450 O O . TYR A 1 177 ? -1.869 0.875 2.065 1.00 98.69 177 TYR A O 1
ATOM 1458 N N . LYS A 1 178 ? -2.028 1.516 4.221 1.00 98.12 178 LYS A N 1
ATOM 1459 C CA . LYS A 1 178 ? -3.322 2.182 4.132 1.00 98.12 178 LYS A CA 1
ATOM 1460 C C . LYS A 1 178 ? -3.176 3.647 4.514 1.00 98.12 178 LYS A C 1
ATOM 1462 O O . LYS A 1 178 ? -2.678 3.977 5.589 1.00 98.12 178 LYS A O 1
ATOM 1467 N N . TYR A 1 179 ? -3.634 4.521 3.629 1.00 97.94 179 TYR A N 1
ATOM 1468 C CA . TYR A 1 179 ? -3.408 5.960 3.730 1.00 97.94 179 TYR A CA 1
ATOM 1469 C C . TYR A 1 179 ? -4.652 6.671 4.261 1.00 97.94 179 TYR A C 1
ATOM 1471 O O . TYR A 1 179 ? -5.781 6.209 4.085 1.00 97.94 179 TYR A O 1
ATOM 1479 N N . ASP A 1 180 ? -4.456 7.795 4.943 1.00 96.00 180 ASP A N 1
ATOM 1480 C CA . ASP A 1 180 ? -5.564 8.612 5.426 1.00 96.00 180 ASP A CA 1
ATOM 1481 C C . ASP A 1 180 ? -6.074 9.542 4.325 1.00 96.00 180 ASP A C 1
ATOM 1483 O O . ASP A 1 180 ? -5.344 10.404 3.838 1.00 96.00 180 ASP A O 1
ATOM 1487 N N . SER A 1 181 ? -7.345 9.385 3.948 1.00 95.56 181 SER A N 1
ATOM 1488 C CA . SER A 1 181 ? -7.979 10.182 2.893 1.00 95.56 181 SER A CA 1
ATOM 1489 C C . SER A 1 181 ? -8.001 11.684 3.189 1.00 95.56 181 SER A C 1
ATOM 1491 O O . SER A 1 181 ? -8.263 12.466 2.289 1.00 95.56 181 SER A O 1
ATOM 1493 N N . ARG A 1 182 ? -7.706 12.131 4.417 1.00 94.25 182 ARG A N 1
ATOM 1494 C CA . ARG A 1 182 ? -7.598 13.561 4.744 1.00 94.25 182 ARG A CA 1
ATOM 1495 C C . ARG A 1 182 ? -6.275 14.184 4.288 1.00 94.25 182 ARG A C 1
ATOM 1497 O O . ARG A 1 182 ? -6.131 15.396 4.412 1.00 94.25 182 ARG A O 1
ATOM 1504 N N . ALA A 1 183 ? -5.322 13.399 3.783 1.00 92.50 183 ALA A N 1
ATOM 1505 C CA . ALA A 1 183 ? -4.003 13.873 3.354 1.00 92.50 183 ALA A CA 1
ATOM 1506 C C . ALA A 1 183 ? -4.043 14.970 2.276 1.00 92.50 183 ALA A C 1
ATOM 1508 O O . ALA A 1 183 ? -3.169 15.824 2.249 1.00 92.50 183 ALA A O 1
ATOM 1509 N N . TYR A 1 184 ? -5.066 15.006 1.416 1.00 89.88 184 TYR A N 1
ATOM 1510 C CA . TYR A 1 184 ? -5.136 16.016 0.351 1.00 89.88 184 TYR A CA 1
ATOM 1511 C C . TYR A 1 184 ? -5.662 17.388 0.784 1.00 89.88 184 TYR A C 1
ATOM 1513 O O . TYR A 1 184 ? -5.688 18.313 -0.029 1.00 89.88 184 TYR A O 1
ATOM 1521 N N . LYS A 1 185 ? -6.142 17.530 2.024 1.00 90.44 185 LYS A N 1
ATOM 1522 C CA . LYS A 1 185 ? -6.653 18.815 2.517 1.00 90.44 185 LYS A CA 1
ATOM 1523 C C . LYS A 1 185 ? -5.484 19.786 2.702 1.00 90.44 185 LYS A C 1
ATOM 1525 O O . LYS A 1 185 ? -4.440 19.379 3.195 1.00 90.44 185 LYS A O 1
ATOM 1530 N N . ASN A 1 186 ? -5.682 21.059 2.356 1.00 80.00 186 ASN A N 1
ATOM 1531 C CA . ASN A 1 186 ? -4.609 22.066 2.286 1.00 80.00 186 ASN A CA 1
ATOM 1532 C C . ASN A 1 186 ? -3.757 22.189 3.565 1.00 80.00 186 ASN A C 1
ATOM 1534 O O . ASN A 1 186 ? -2.552 22.373 3.459 1.00 80.00 186 ASN A O 1
ATOM 1538 N N . ASP A 1 187 ? -4.361 22.039 4.748 1.00 83.00 187 ASP A N 1
ATOM 1539 C CA . ASP A 1 187 ? -3.668 22.154 6.043 1.00 83.00 187 ASP A CA 1
ATOM 1540 C C . ASP A 1 187 ? -3.373 20.786 6.685 1.00 83.00 187 ASP A C 1
ATOM 1542 O O . ASP A 1 187 ? -3.157 20.681 7.894 1.00 83.00 187 ASP A O 1
ATOM 1546 N N . SER A 1 188 ? -3.442 19.704 5.904 1.00 87.12 188 SER A N 1
ATOM 1547 C CA . SER A 1 188 ? -3.237 18.357 6.425 1.00 87.12 188 SER A CA 1
ATOM 1548 C C . SER A 1 188 ? -1.750 18.075 6.624 1.00 87.12 188 SER A C 1
ATOM 1550 O O . SER A 1 188 ? -0.977 18.157 5.673 1.00 87.12 188 SER A O 1
ATOM 1552 N N . PRO A 1 189 ? -1.330 17.664 7.829 1.00 87.06 189 PRO A N 1
ATOM 1553 C CA . PRO A 1 189 ? 0.032 17.196 8.059 1.00 87.06 189 PRO A CA 1
ATOM 1554 C C . PRO A 1 189 ? 0.228 15.743 7.584 1.00 87.06 189 PRO A C 1
ATOM 1556 O O . PRO A 1 189 ? 1.338 15.217 7.623 1.00 87.06 189 PRO A O 1
ATOM 1559 N N . LEU A 1 190 ? -0.856 15.080 7.163 1.00 93.19 190 LEU A N 1
ATOM 1560 C CA . LEU A 1 190 ? -0.865 13.711 6.662 1.00 93.19 190 LEU A CA 1
ATOM 1561 C C . LEU A 1 190 ? -0.449 13.708 5.195 1.00 93.19 190 LEU A C 1
ATOM 1563 O O . LEU A 1 190 ? -0.899 14.543 4.415 1.00 93.19 190 LEU A O 1
ATOM 1567 N N . LYS A 1 191 ? 0.371 12.739 4.804 1.00 93.00 191 LYS A N 1
ATOM 1568 C CA . LYS A 1 191 ? 0.892 12.640 3.441 1.00 93.00 191 LYS A CA 1
ATOM 1569 C C . LYS A 1 191 ? 1.277 11.211 3.082 1.00 93.00 191 LYS A C 1
ATOM 1571 O O . LYS A 1 191 ? 1.237 10.304 3.913 1.00 93.00 191 LYS A O 1
ATOM 1576 N N . GLY A 1 192 ? 1.612 11.019 1.812 1.00 94.50 192 GLY A N 1
ATOM 1577 C CA . GLY A 1 192 ? 2.156 9.767 1.308 1.00 94.50 192 GLY A CA 1
ATOM 1578 C C . GLY A 1 192 ? 3.589 9.507 1.775 1.00 94.50 192 GLY A C 1
ATOM 1579 O O . GLY A 1 192 ? 4.135 10.221 2.618 1.00 94.50 192 GLY A O 1
ATOM 1580 N N . ILE A 1 193 ? 4.192 8.461 1.222 1.00 96.12 193 ILE A N 1
ATOM 1581 C CA . ILE A 1 193 ? 5.610 8.155 1.424 1.00 96.12 193 ILE A CA 1
ATOM 1582 C C . ILE A 1 193 ? 6.427 9.112 0.554 1.00 96.12 193 ILE A C 1
ATOM 1584 O O . ILE A 1 193 ? 6.092 9.264 -0.620 1.00 96.12 193 ILE A O 1
ATOM 1588 N N . ASN A 1 194 ? 7.451 9.748 1.129 1.00 96.06 194 ASN A N 1
ATOM 1589 C CA . ASN A 1 194 ? 8.391 10.606 0.395 1.00 96.06 194 ASN A CA 1
ATOM 1590 C C . ASN A 1 194 ? 9.264 9.770 -0.566 1.00 96.06 194 ASN A C 1
ATOM 1592 O O . ASN A 1 194 ? 9.244 8.539 -0.509 1.00 96.06 194 ASN A O 1
ATOM 1596 N N . ALA A 1 195 ? 10.066 10.439 -1.395 1.00 97.50 195 ALA A N 1
ATOM 1597 C CA . ALA A 1 195 ? 11.103 9.813 -2.214 1.00 97.50 195 ALA A CA 1
ATOM 1598 C C . ALA A 1 195 ? 12.016 8.884 -1.394 1.00 97.50 195 ALA A C 1
ATOM 1600 O O . ALA A 1 195 ? 12.583 9.295 -0.382 1.00 97.50 195 ALA A O 1
ATOM 1601 N N . HIS A 1 196 ? 12.115 7.630 -1.834 1.00 97.56 196 HIS A N 1
ATOM 1602 C CA . HIS A 1 196 ? 12.960 6.571 -1.276 1.00 97.56 196 HIS A CA 1
ATOM 1603 C C . HIS A 1 196 ? 13.228 5.492 -2.336 1.00 97.56 196 HIS A C 1
ATOM 1605 O O . HIS A 1 196 ? 12.616 5.505 -3.400 1.00 97.56 196 HIS A O 1
ATOM 1611 N N . ALA A 1 197 ? 14.122 4.548 -2.055 1.00 97.38 197 ALA A N 1
ATOM 1612 C CA . ALA A 1 197 ? 14.285 3.320 -2.838 1.00 97.38 197 ALA A CA 1
ATOM 1613 C C . ALA A 1 197 ? 14.126 2.091 -1.934 1.00 97.38 197 ALA A C 1
ATOM 1615 O O . ALA A 1 197 ? 14.234 2.200 -0.720 1.00 97.38 197 ALA A O 1
ATOM 1616 N N . ASP A 1 198 ? 13.908 0.913 -2.513 1.00 96.25 198 ASP A N 1
ATOM 1617 C CA . ASP A 1 198 ? 13.674 -0.311 -1.743 1.00 96.25 198 ASP A CA 1
ATOM 1618 C C . ASP A 1 198 ? 14.802 -1.330 -1.948 1.00 96.25 198 ASP A C 1
ATOM 1620 O O . ASP A 1 198 ? 15.350 -1.489 -3.043 1.00 96.25 198 ASP A O 1
ATOM 1624 N N . TYR A 1 199 ? 15.138 -2.077 -0.892 1.00 93.56 199 TYR A N 1
ATOM 1625 C CA . TYR A 1 199 ? 16.236 -3.048 -0.915 1.00 93.56 199 TYR A CA 1
ATOM 1626 C C . TYR A 1 199 ? 15.825 -4.385 -1.556 1.00 93.56 199 TYR A C 1
ATOM 1628 O O . TYR A 1 199 ? 15.618 -5.381 -0.862 1.00 93.56 199 TYR A O 1
ATOM 1636 N N . ALA A 1 200 ? 15.702 -4.416 -2.885 1.00 97.06 200 ALA A N 1
ATOM 1637 C CA . ALA A 1 200 ? 15.413 -5.627 -3.659 1.00 97.06 200 ALA A CA 1
ATOM 16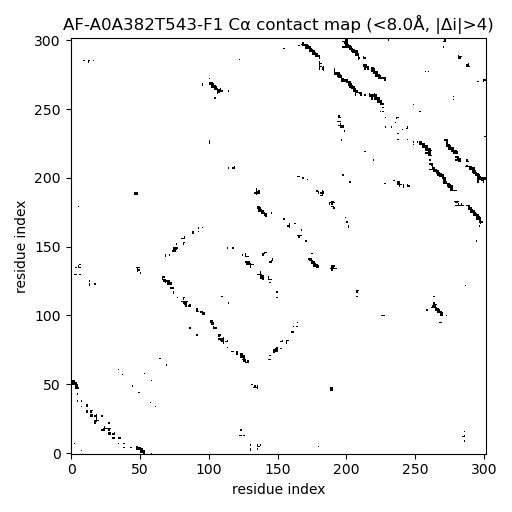38 C C . ALA A 1 200 ? 15.878 -5.512 -5.120 1.00 97.06 200 ALA A C 1
ATOM 1640 O O . ALA A 1 200 ? 16.419 -4.487 -5.523 1.00 97.06 200 ALA A O 1
ATOM 1641 N N . ALA A 1 201 ? 15.686 -6.563 -5.920 1.00 97.69 201 ALA A N 1
ATOM 1642 C CA . ALA A 1 201 ? 15.920 -6.509 -7.366 1.00 97.69 201 ALA A CA 1
ATOM 1643 C C . ALA A 1 201 ? 14.688 -5.954 -8.097 1.00 97.69 201 ALA A C 1
ATOM 1645 O O . ALA A 1 201 ? 14.783 -5.021 -8.890 1.00 97.69 201 ALA A O 1
ATOM 1646 N N . VAL A 1 202 ? 13.509 -6.503 -7.788 1.00 98.62 202 VAL A N 1
ATOM 1647 C CA . VAL A 1 202 ? 12.237 -6.116 -8.414 1.00 98.62 202 VAL A CA 1
ATOM 1648 C C . VAL A 1 202 ? 11.257 -5.665 -7.344 1.00 98.62 202 VAL A C 1
ATOM 1650 O O . VAL A 1 202 ? 11.019 -6.380 -6.366 1.00 98.62 202 VAL A O 1
ATOM 1653 N N . ASN A 1 203 ? 10.673 -4.493 -7.567 1.00 98.62 203 ASN A N 1
ATOM 1654 C CA . ASN A 1 203 ? 9.616 -3.927 -6.750 1.00 98.62 203 ASN A CA 1
ATOM 1655 C C . ASN A 1 203 ? 8.278 -4.051 -7.474 1.00 98.62 203 ASN A C 1
ATOM 1657 O O . ASN A 1 203 ? 8.159 -3.806 -8.678 1.00 98.62 203 ASN A O 1
ATOM 1661 N N . VAL A 1 204 ? 7.270 -4.454 -6.714 1.00 98.88 204 VAL A N 1
ATOM 1662 C CA . VAL A 1 204 ? 5.902 -4.632 -7.164 1.00 98.88 204 VAL A CA 1
ATOM 1663 C C . VAL A 1 204 ? 5.007 -3.790 -6.283 1.00 98.88 204 VAL A C 1
ATOM 1665 O O . VAL A 1 204 ? 4.955 -4.020 -5.081 1.00 98.88 204 VAL A O 1
ATOM 1668 N N . ASN A 1 205 ? 4.238 -2.886 -6.881 1.00 98.88 205 ASN A N 1
ATOM 1669 C CA . ASN A 1 205 ? 3.167 -2.171 -6.193 1.00 98.88 205 ASN A CA 1
ATOM 1670 C C . ASN A 1 205 ? 1.846 -2.385 -6.922 1.00 98.88 205 ASN A C 1
ATOM 1672 O O . ASN A 1 205 ? 1.790 -2.226 -8.137 1.00 98.88 205 ASN A O 1
ATOM 1676 N N . PHE A 1 206 ? 0.772 -2.704 -6.203 1.00 98.88 206 PHE A N 1
ATOM 1677 C CA . PHE A 1 206 ? -0.568 -2.736 -6.788 1.00 98.88 206 PHE A CA 1
ATOM 1678 C C . PHE A 1 206 ? -1.639 -2.224 -5.830 1.00 98.88 206 PHE A C 1
ATOM 1680 O O . PHE A 1 206 ? -1.456 -2.179 -4.608 1.00 98.88 206 PHE A O 1
ATOM 1687 N N . TRP A 1 207 ? -2.775 -1.831 -6.404 1.00 98.88 207 TRP A N 1
ATOM 1688 C CA . TRP A 1 207 ? -3.853 -1.177 -5.670 1.00 98.88 207 TRP A CA 1
ATOM 1689 C C . TRP A 1 207 ? -5.172 -1.938 -5.720 1.00 98.88 207 TRP A C 1
ATOM 1691 O O . TRP A 1 207 ? -5.599 -2.418 -6.769 1.00 98.88 207 TRP A O 1
ATOM 1701 N N . VAL A 1 208 ? -5.850 -1.979 -4.572 1.00 98.69 208 VAL A N 1
ATOM 1702 C CA . VAL A 1 208 ? -7.081 -2.767 -4.363 1.00 98.69 208 VAL A CA 1
ATOM 1703 C C . VAL A 1 208 ? -8.295 -1.915 -3.988 1.00 98.69 208 VAL A C 1
ATOM 1705 O O . VAL A 1 208 ? -9.373 -2.441 -3.714 1.00 98.69 208 VAL A O 1
ATOM 1708 N N . THR A 1 209 ? -8.135 -0.594 -3.893 1.00 98.69 209 THR A N 1
ATOM 1709 C CA . THR A 1 209 ? -9.248 0.312 -3.587 1.00 98.69 209 THR A CA 1
ATOM 1710 C C . THR A 1 209 ? -10.051 0.614 -4.863 1.00 98.69 209 THR A C 1
ATOM 1712 O O . THR A 1 209 ? -9.443 0.879 -5.903 1.00 98.69 209 THR A O 1
ATOM 1715 N N . PRO A 1 210 ? -11.396 0.609 -4.830 1.00 98.50 210 PRO A N 1
ATOM 1716 C CA . PRO A 1 210 ? -12.221 0.914 -5.982 1.00 98.50 210 PRO A CA 1
ATOM 1717 C C . PRO A 1 210 ? -11.789 2.187 -6.680 1.00 98.50 210 PRO A C 1
ATOM 1719 O O . PRO A 1 210 ? -11.555 3.208 -6.028 1.00 98.50 210 PRO A O 1
ATOM 1722 N N . LYS A 1 211 ? -11.738 2.160 -8.014 1.00 97.94 211 LYS A N 1
ATOM 1723 C CA . LYS A 1 211 ? -11.342 3.335 -8.807 1.00 97.94 211 LYS A CA 1
ATOM 1724 C C . LYS A 1 211 ? -12.179 4.563 -8.444 1.00 97.94 211 LYS A C 1
ATOM 1726 O O . LYS A 1 211 ? -11.659 5.669 -8.358 1.00 97.94 211 LYS A O 1
ATOM 1731 N N . ALA A 1 212 ? -13.469 4.350 -8.178 1.00 98.19 212 ALA A N 1
ATOM 1732 C CA . ALA A 1 212 ? -14.422 5.389 -7.803 1.00 98.19 212 ALA A CA 1
ATOM 1733 C C . ALA A 1 212 ? -14.139 6.058 -6.443 1.00 98.19 212 ALA A C 1
ATOM 1735 O O . ALA A 1 212 ? -14.809 7.039 -6.109 1.00 98.19 212 ALA A O 1
ATOM 1736 N N . ALA A 1 213 ? -13.214 5.527 -5.637 1.00 98.31 213 ALA A N 1
ATOM 1737 C CA . ALA A 1 213 ? -12.763 6.160 -4.403 1.00 98.31 213 ALA A CA 1
ATOM 1738 C C . ALA A 1 213 ? -11.768 7.296 -4.671 1.00 98.31 213 ALA A C 1
ATOM 1740 O O . ALA A 1 213 ? -11.771 8.268 -3.917 1.00 98.31 213 ALA A O 1
ATOM 1741 N N . ASN A 1 214 ? -10.968 7.203 -5.740 1.00 98.44 214 ASN A N 1
ATOM 1742 C CA . ASN A 1 214 ? -10.083 8.279 -6.169 1.00 98.44 214 ASN A CA 1
ATOM 1743 C C . ASN A 1 214 ? -10.901 9.381 -6.862 1.00 98.44 214 ASN A C 1
ATOM 1745 O O . ASN A 1 214 ? -11.634 9.131 -7.819 1.00 98.44 214 ASN A O 1
ATOM 1749 N N . LEU A 1 215 ? -10.778 10.603 -6.362 1.00 97.94 215 LEU A N 1
ATOM 1750 C CA . LEU A 1 215 ? -11.459 11.799 -6.844 1.00 97.94 215 LEU A CA 1
ATOM 1751 C C . LEU A 1 215 ? -10.685 12.497 -7.969 1.00 97.94 215 LEU A C 1
ATOM 1753 O O . LEU A 1 215 ? -11.264 13.329 -8.666 1.00 97.94 215 LEU A O 1
ATOM 1757 N N . ASN A 1 216 ? -9.417 12.133 -8.184 1.00 96.62 216 ASN A N 1
ATOM 1758 C CA . ASN A 1 216 ? -8.584 12.684 -9.244 1.00 96.62 216 ASN A CA 1
ATOM 1759 C C . ASN A 1 216 ? -7.962 11.571 -10.099 1.00 96.62 216 ASN A C 1
ATOM 1761 O O . ASN A 1 216 ? -6.954 10.968 -9.741 1.00 96.62 216 ASN A O 1
ATOM 1765 N N . SER A 1 217 ? -8.530 11.326 -11.281 1.00 95.38 217 SER A N 1
ATOM 1766 C CA . SER A 1 217 ? -8.086 10.250 -12.179 1.00 95.38 217 SER A CA 1
ATOM 1767 C C . SER A 1 217 ? -6.680 10.427 -12.762 1.00 95.38 217 SER A C 1
ATOM 1769 O O . SER A 1 217 ? -6.188 9.509 -13.413 1.00 95.38 217 SER A O 1
ATOM 1771 N N . LEU A 1 218 ? -6.064 11.601 -12.600 1.00 96.19 218 LEU A N 1
ATOM 1772 C CA . LEU A 1 218 ? -4.729 11.901 -13.119 1.00 96.19 218 LEU A CA 1
ATOM 1773 C C . LEU A 1 218 ? -3.622 11.670 -12.086 1.00 96.19 218 LEU A C 1
ATOM 1775 O O . LEU A 1 218 ? -2.455 11.776 -12.447 1.00 96.19 218 LEU A O 1
ATOM 1779 N N . SER A 1 219 ? -3.966 11.357 -10.834 1.00 96.81 219 SER A N 1
ATOM 1780 C CA . SER A 1 219 ? -2.992 11.237 -9.750 1.00 96.81 219 SER A CA 1
ATOM 1781 C C . SER A 1 219 ? -3.309 10.090 -8.783 1.00 96.81 219 SER A C 1
ATOM 1783 O O . SER A 1 219 ? -4.227 9.287 -8.990 1.00 96.81 219 SER A O 1
ATOM 1785 N N . GLY A 1 220 ? -2.512 9.990 -7.724 1.00 96.94 220 GLY A N 1
ATOM 1786 C CA . GLY A 1 220 ? -2.750 9.161 -6.543 1.00 96.94 220 GLY A CA 1
ATOM 1787 C C . GLY A 1 220 ? -2.149 7.762 -6.600 1.00 96.94 220 GLY A C 1
ATOM 1788 O O . GLY A 1 220 ? -2.397 6.949 -5.705 1.00 96.94 220 GLY A O 1
ATOM 1789 N N . GLY A 1 221 ? -1.396 7.460 -7.656 1.00 98.19 221 GLY A N 1
ATOM 1790 C CA . GLY A 1 221 ? -0.666 6.207 -7.790 1.00 98.19 221 GLY A CA 1
ATOM 1791 C C . GLY A 1 221 ? 0.748 6.351 -7.244 1.00 98.19 221 GLY A C 1
ATOM 1792 O O . GLY A 1 221 ? 0.921 6.468 -6.029 1.00 98.19 221 GLY A O 1
ATOM 1793 N N . LEU A 1 222 ? 1.743 6.299 -8.125 1.00 98.31 222 LEU A N 1
ATOM 1794 C CA . LEU A 1 222 ? 3.164 6.299 -7.782 1.00 98.31 222 LEU A CA 1
ATOM 1795 C C . LEU A 1 222 ? 3.933 7.240 -8.713 1.00 98.31 222 LEU A C 1
ATOM 1797 O O . LEU A 1 222 ? 3.652 7.280 -9.910 1.00 98.31 222 LEU A O 1
ATOM 1801 N N . VAL A 1 223 ? 4.914 7.958 -8.176 1.00 98.50 223 VAL A N 1
ATOM 1802 C CA . VAL A 1 223 ? 5.927 8.665 -8.967 1.00 98.50 223 VAL A CA 1
ATOM 1803 C C . VAL A 1 223 ? 7.207 7.845 -8.890 1.00 98.50 223 VAL A C 1
ATOM 1805 O O . VAL A 1 223 ? 7.672 7.555 -7.792 1.00 98.50 223 VAL A O 1
ATOM 1808 N N . VAL A 1 224 ? 7.751 7.447 -10.037 1.00 98.44 224 VAL A N 1
ATOM 1809 C CA . VAL A 1 224 ? 9.005 6.688 -10.136 1.00 98.44 224 VAL A CA 1
ATOM 1810 C C . VAL A 1 224 ? 9.989 7.535 -10.924 1.00 98.44 224 VAL A C 1
ATOM 1812 O O . VAL A 1 224 ? 9.734 7.856 -12.085 1.00 98.44 224 VAL A O 1
ATOM 1815 N N . TYR A 1 225 ? 11.082 7.923 -10.287 1.00 98.12 225 TYR A N 1
ATOM 1816 C CA . TYR A 1 225 ? 12.156 8.673 -10.914 1.00 98.12 225 TYR A CA 1
ATOM 1817 C C . TYR A 1 225 ? 13.032 7.710 -11.718 1.00 98.12 225 TYR A C 1
ATOM 1819 O O . TYR A 1 225 ? 13.323 6.601 -11.271 1.00 98.12 225 TYR A O 1
ATOM 1827 N N . ASN A 1 226 ? 13.505 8.144 -12.884 1.00 95.19 226 ASN A N 1
ATOM 1828 C CA . ASN A 1 226 ? 14.434 7.397 -13.739 1.00 95.19 226 ASN A CA 1
ATOM 1829 C C . ASN A 1 226 ? 15.865 7.376 -13.151 1.00 95.19 226 ASN A C 1
ATOM 1831 O O . ASN A 1 226 ? 16.837 7.129 -13.861 1.00 95.19 226 ASN A O 1
ATOM 1835 N N . THR A 1 227 ? 15.983 7.652 -11.853 1.00 96.38 227 THR A N 1
ATOM 1836 C CA . THR A 1 227 ? 17.217 7.786 -11.096 1.00 96.38 227 THR A CA 1
ATOM 1837 C C . THR A 1 227 ? 17.256 6.689 -10.048 1.00 96.38 227 THR A C 1
ATOM 1839 O O . THR A 1 227 ? 16.381 6.589 -9.185 1.00 96.38 227 THR A O 1
ATOM 1842 N N . GLU A 1 228 ? 18.294 5.866 -10.112 1.00 96.25 228 GLU A N 1
ATOM 1843 C CA . GLU A 1 228 ? 18.561 4.861 -9.096 1.00 96.25 228 GLU A CA 1
ATOM 1844 C C . GLU A 1 228 ? 19.227 5.476 -7.861 1.00 96.25 228 GLU A C 1
ATOM 1846 O O . GLU A 1 228 ? 20.064 6.379 -7.966 1.00 96.25 228 GLU A O 1
ATOM 1851 N N . ALA A 1 229 ? 18.904 4.943 -6.684 1.00 96.88 229 ALA A N 1
ATOM 1852 C CA . ALA A 1 229 ? 19.678 5.200 -5.483 1.00 96.88 229 ALA A CA 1
ATOM 1853 C C . ALA A 1 229 ? 21.085 4.582 -5.647 1.00 96.88 229 ALA A C 1
ATOM 1855 O O . ALA A 1 229 ? 21.195 3.392 -5.972 1.00 96.88 229 ALA A O 1
ATOM 1856 N N . PRO A 1 230 ? 22.172 5.332 -5.395 1.00 95.75 230 PRO A N 1
ATOM 1857 C CA . PRO A 1 230 ? 23.532 4.810 -5.492 1.00 95.75 230 PRO A CA 1
ATOM 1858 C C . PRO A 1 230 ? 23.749 3.558 -4.633 1.00 95.75 230 PRO A C 1
ATOM 1860 O O . PRO A 1 230 ? 23.277 3.475 -3.495 1.00 95.75 230 PRO A O 1
ATOM 1863 N N . LEU A 1 231 ? 24.428 2.542 -5.173 1.00 94.56 231 LEU A N 1
ATOM 1864 C CA . LEU A 1 231 ? 24.554 1.225 -4.525 1.00 94.56 231 LEU A CA 1
ATOM 1865 C C . LEU A 1 231 ? 25.324 1.274 -3.199 1.00 94.56 231 LEU A C 1
ATOM 1867 O O . LEU A 1 231 ? 25.102 0.435 -2.328 1.00 94.56 231 LEU A O 1
ATOM 1871 N N . GLU A 1 232 ? 26.194 2.264 -3.029 1.00 95.06 232 GLU A N 1
ATOM 1872 C CA . GLU A 1 232 ? 26.930 2.528 -1.798 1.00 95.06 232 GLU A CA 1
ATOM 1873 C C . GLU A 1 232 ? 26.075 3.159 -0.691 1.00 95.06 232 GLU A C 1
ATOM 1875 O O . GLU A 1 232 ? 26.508 3.190 0.461 1.00 95.06 232 GLU A O 1
ATOM 1880 N N . TRP A 1 233 ? 24.871 3.654 -1.006 1.00 95.94 233 TRP A N 1
ATOM 1881 C CA . TRP A 1 233 ? 23.949 4.150 0.012 1.00 95.94 233 TRP A CA 1
ATOM 1882 C C . TRP A 1 233 ? 23.438 2.996 0.865 1.00 95.94 233 TRP A C 1
ATOM 1884 O O . TRP A 1 233 ? 22.923 1.994 0.355 1.00 95.94 233 TRP A O 1
ATOM 1894 N N . ASP A 1 234 ? 23.559 3.164 2.178 1.00 94.31 234 ASP A N 1
ATOM 1895 C CA . ASP A 1 234 ? 23.004 2.235 3.151 1.00 94.31 234 ASP A CA 1
ATOM 1896 C C . ASP A 1 234 ? 21.466 2.350 3.237 1.00 94.31 234 ASP A C 1
ATOM 1898 O O . ASP A 1 234 ? 20.881 3.333 2.764 1.00 94.31 234 ASP A O 1
ATOM 1902 N N . PRO A 1 235 ? 20.786 1.370 3.866 1.00 91.94 235 PRO A N 1
ATOM 1903 C CA . PRO A 1 235 ? 19.334 1.396 4.001 1.00 91.94 235 PRO A CA 1
ATOM 1904 C C . PRO A 1 235 ? 18.755 2.580 4.751 1.00 91.94 235 PRO A C 1
ATOM 1906 O O . PRO A 1 235 ? 17.578 2.865 4.573 1.00 91.94 235 PRO A O 1
ATOM 1909 N N . ASN A 1 236 ? 19.521 3.265 5.596 1.00 92.50 236 ASN A N 1
ATOM 1910 C CA . ASN A 1 236 ? 19.009 4.467 6.235 1.00 92.50 236 ASN A CA 1
ATOM 1911 C C . ASN A 1 236 ? 19.035 5.647 5.258 1.00 92.50 236 ASN A C 1
ATOM 1913 O O . ASN A 1 236 ? 18.083 6.419 5.201 1.00 92.50 236 ASN A O 1
ATOM 1917 N N . THR A 1 237 ? 20.095 5.746 4.461 1.00 93.56 237 THR A N 1
ATOM 1918 C CA . THR A 1 237 ? 20.302 6.808 3.481 1.00 93.56 237 THR A CA 1
ATOM 1919 C C . THR A 1 237 ? 19.191 6.795 2.436 1.00 93.56 237 THR A C 1
ATOM 1921 O O . THR A 1 237 ? 18.466 7.775 2.312 1.00 93.56 237 THR A O 1
ATOM 1924 N N . PHE A 1 238 ? 18.982 5.673 1.737 1.00 91.81 238 PHE A N 1
ATOM 1925 C CA . PHE A 1 238 ? 17.994 5.628 0.652 1.00 91.81 238 PHE A CA 1
ATOM 1926 C C . PHE A 1 238 ? 16.529 5.552 1.118 1.00 91.81 238 PHE A C 1
ATOM 1928 O O . PHE A 1 238 ? 15.640 5.688 0.283 1.00 91.81 238 PHE A O 1
ATOM 1935 N N . ASN A 1 239 ? 16.261 5.336 2.415 1.00 90.50 239 ASN A N 1
ATOM 1936 C CA . ASN A 1 239 ? 14.895 5.312 2.962 1.00 90.50 239 ASN A CA 1
ATOM 1937 C C . ASN A 1 239 ? 14.499 6.589 3.709 1.00 90.50 239 ASN A C 1
ATOM 1939 O O . ASN A 1 239 ? 13.315 6.914 3.756 1.00 90.50 239 ASN A O 1
ATOM 1943 N N . ASN A 1 240 ? 15.454 7.273 4.349 1.00 90.44 240 ASN A N 1
ATOM 1944 C CA . ASN A 1 240 ? 15.143 8.309 5.338 1.00 90.44 240 ASN A CA 1
ATOM 1945 C C . ASN A 1 240 ? 15.856 9.649 5.095 1.00 90.44 240 ASN A C 1
ATOM 1947 O O . ASN A 1 240 ? 15.378 10.667 5.599 1.00 90.44 240 ASN A O 1
ATOM 1951 N N . ASP A 1 241 ? 16.965 9.688 4.350 1.00 94.38 241 ASP A N 1
ATOM 1952 C CA . ASP A 1 241 ? 17.746 10.915 4.135 1.00 94.38 241 ASP A CA 1
ATOM 1953 C C . ASP A 1 241 ? 17.150 11.764 3.001 1.00 94.38 241 ASP A C 1
ATOM 1955 O O . ASP A 1 241 ? 17.632 11.788 1.871 1.00 94.38 241 ASP A O 1
ATOM 1959 N N . THR A 1 242 ? 16.027 12.424 3.301 1.00 93.88 242 THR A N 1
ATOM 1960 C CA . THR A 1 242 ? 15.231 13.158 2.301 1.00 93.88 242 THR A CA 1
ATOM 1961 C C . THR A 1 242 ? 16.036 14.254 1.601 1.00 93.88 242 THR A C 1
ATOM 1963 O O . THR A 1 242 ? 15.867 14.433 0.402 1.00 93.88 242 THR A O 1
ATOM 1966 N N . GLU A 1 243 ? 16.904 14.971 2.317 1.00 95.81 243 GLU A N 1
ATOM 1967 C CA . GLU A 1 243 ? 17.721 16.047 1.737 1.00 95.81 243 GLU A CA 1
ATOM 1968 C C . GLU A 1 243 ? 18.668 15.483 0.677 1.00 95.81 243 GLU A C 1
ATOM 1970 O O . GLU A 1 243 ? 18.600 15.878 -0.484 1.00 95.81 243 GLU A O 1
ATOM 1975 N N . LYS A 1 244 ? 19.436 14.450 1.034 1.00 97.00 244 LYS A N 1
ATOM 1976 C CA . LYS A 1 244 ? 20.370 13.798 0.115 1.00 97.00 244 LYS A CA 1
ATOM 1977 C C . LYS A 1 244 ? 19.682 13.124 -1.075 1.00 97.00 244 LYS A C 1
ATOM 1979 O O . LYS A 1 244 ? 20.231 13.092 -2.174 1.00 97.00 244 LYS A O 1
ATOM 1984 N N . ILE A 1 245 ? 18.489 12.562 -0.866 1.00 97.25 245 ILE A N 1
ATOM 1985 C CA . ILE A 1 245 ? 17.686 11.981 -1.948 1.00 97.25 245 ILE A CA 1
ATOM 1986 C C . ILE A 1 245 ? 17.260 13.070 -2.937 1.00 97.25 245 ILE A C 1
ATOM 1988 O O . ILE A 1 245 ? 17.397 12.866 -4.139 1.00 97.25 245 ILE A O 1
ATOM 1992 N N . LEU A 1 246 ? 16.764 14.212 -2.450 1.00 96.56 246 LEU A N 1
ATOM 1993 C CA . LEU A 1 246 ? 16.323 15.315 -3.306 1.00 96.56 246 LEU A CA 1
ATOM 1994 C C . LEU A 1 246 ? 17.493 15.945 -4.071 1.00 96.56 246 LEU A C 1
ATOM 1996 O O . LEU A 1 246 ? 17.379 16.106 -5.279 1.00 96.56 246 LEU A O 1
ATOM 2000 N N . GLU A 1 247 ? 18.631 16.193 -3.416 1.00 97.19 247 GLU A N 1
ATOM 2001 C CA . GLU A 1 247 ? 19.851 16.675 -4.086 1.00 97.19 247 GLU A CA 1
ATOM 2002 C C . GLU A 1 247 ? 20.278 15.736 -5.226 1.00 97.19 247 GLU A C 1
ATOM 2004 O O . GLU A 1 247 ? 20.541 16.173 -6.344 1.00 97.19 247 GLU A O 1
ATOM 2009 N N . HIS A 1 248 ? 20.272 14.420 -4.982 1.00 97.56 248 HIS A N 1
ATOM 2010 C CA . HIS A 1 248 ? 20.607 13.433 -6.012 1.00 97.56 248 HIS A CA 1
ATOM 2011 C C . HIS A 1 248 ? 19.594 13.409 -7.162 1.00 97.56 248 HIS A C 1
ATOM 2013 O O . HIS A 1 248 ? 19.972 13.179 -8.309 1.00 97.56 248 HIS A O 1
ATOM 2019 N N . LEU A 1 249 ? 18.306 13.637 -6.894 1.00 97.25 249 LEU A N 1
ATOM 2020 C CA . LEU A 1 249 ? 17.301 13.756 -7.952 1.00 97.25 249 LEU A CA 1
ATOM 2021 C C . LEU A 1 249 ? 17.519 15.016 -8.800 1.00 97.25 249 LEU A C 1
ATOM 2023 O O . LEU A 1 249 ? 17.482 14.913 -10.030 1.00 97.25 249 LEU A O 1
ATOM 2027 N N . GLU A 1 250 ? 17.792 16.160 -8.165 1.00 96.50 250 GLU A N 1
ATOM 2028 C CA . GLU A 1 250 ? 18.098 17.435 -8.828 1.00 96.50 250 GLU A CA 1
ATOM 2029 C C . GLU A 1 250 ? 19.330 17.304 -9.740 1.00 96.50 250 GLU A C 1
ATOM 2031 O O . GLU A 1 250 ? 19.269 17.651 -10.924 1.00 96.50 250 GLU A O 1
ATOM 2036 N N . ASP A 1 251 ? 20.406 16.692 -9.236 1.00 96.50 251 ASP A N 1
ATOM 2037 C CA . ASP A 1 251 ? 21.640 16.421 -9.988 1.00 96.50 251 ASP A CA 1
ATOM 2038 C C . ASP A 1 251 ? 21.422 15.493 -11.202 1.00 96.50 251 ASP A C 1
ATOM 2040 O O . ASP A 1 251 ? 22.219 15.492 -12.145 1.00 96.50 251 ASP A O 1
ATOM 2044 N N . ASN A 1 252 ? 20.330 14.719 -11.212 1.00 94.75 252 ASN A N 1
ATOM 2045 C CA . ASN A 1 252 ? 19.964 13.781 -12.277 1.00 94.75 252 ASN A CA 1
ATOM 2046 C C . ASN A 1 252 ? 18.744 14.239 -13.107 1.00 94.75 252 ASN A C 1
ATOM 2048 O O . ASN A 1 252 ? 18.108 13.426 -13.780 1.00 94.75 252 ASN A O 1
ATOM 2052 N N . ASN A 1 253 ? 18.446 15.545 -13.131 1.00 92.44 253 ASN A N 1
ATOM 2053 C CA . ASN A 1 253 ? 17.370 16.188 -13.911 1.00 92.44 253 ASN A CA 1
ATOM 2054 C C . ASN A 1 253 ? 15.930 15.811 -13.518 1.00 92.44 253 ASN A C 1
ATOM 2056 O O . ASN A 1 253 ? 14.998 16.182 -14.235 1.00 92.44 253 ASN A O 1
ATOM 2060 N N . GLU A 1 254 ? 15.736 15.071 -12.424 1.00 91.88 254 GLU A N 1
ATOM 2061 C CA . GLU A 1 254 ? 14.422 14.668 -11.902 1.00 91.88 254 GLU A CA 1
ATOM 2062 C C . GLU A 1 254 ? 13.478 14.004 -12.926 1.00 91.88 254 GLU A C 1
ATOM 2064 O O . GLU A 1 254 ? 12.249 14.075 -12.789 1.00 91.88 254 GLU A O 1
ATOM 2069 N N . GLU A 1 255 ? 14.014 13.364 -13.973 1.00 95.25 255 GLU A N 1
ATOM 2070 C CA . GLU A 1 255 ? 13.167 12.709 -14.970 1.00 95.25 255 GLU A CA 1
ATOM 2071 C C . GLU A 1 255 ? 12.351 11.605 -14.290 1.00 95.25 255 GLU A C 1
ATOM 2073 O O . GLU A 1 255 ? 12.886 10.788 -13.540 1.00 95.25 255 GLU A O 1
ATOM 2078 N N . LYS A 1 256 ? 11.035 11.595 -14.517 1.00 96.69 256 LYS A N 1
ATOM 2079 C CA . LYS A 1 256 ? 10.128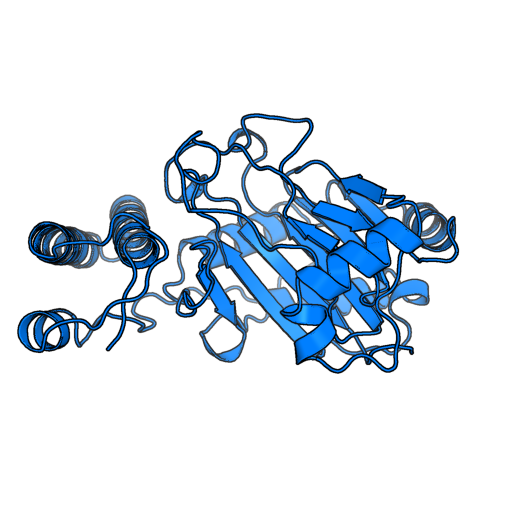 10.709 -13.790 1.00 96.69 256 LYS A CA 1
ATOM 2080 C C . LYS A 1 256 ? 8.930 10.264 -14.599 1.00 96.69 256 LYS A C 1
ATOM 2082 O O . LYS A 1 256 ? 8.388 10.993 -15.430 1.00 96.69 256 LYS A O 1
ATOM 2087 N N . SER A 1 257 ? 8.466 9.075 -14.256 1.00 96.19 257 SER A N 1
ATOM 2088 C CA . SER A 1 257 ? 7.193 8.519 -14.677 1.00 96.19 257 SER A CA 1
ATOM 2089 C C . SER A 1 257 ? 6.162 8.722 -13.570 1.00 96.19 257 SER A C 1
ATOM 2091 O O . SER A 1 257 ? 6.338 8.248 -12.449 1.00 96.19 257 SER A O 1
ATOM 2093 N N . VAL A 1 258 ? 5.062 9.408 -13.883 1.00 97.69 258 VAL A N 1
ATOM 2094 C CA . VAL A 1 258 ? 3.896 9.508 -12.994 1.00 97.69 258 VAL A CA 1
ATOM 2095 C C . VAL A 1 258 ? 2.893 8.443 -13.415 1.00 97.69 258 VAL A C 1
ATOM 2097 O O . VAL A 1 258 ? 2.377 8.484 -14.533 1.00 97.69 258 VAL A O 1
ATOM 2100 N N . ILE A 1 259 ? 2.620 7.482 -12.534 1.00 98.44 259 ILE A N 1
ATOM 2101 C CA . ILE A 1 259 ? 1.641 6.419 -12.746 1.00 98.44 259 ILE A CA 1
ATOM 2102 C C . ILE A 1 259 ? 0.382 6.794 -11.959 1.00 98.44 259 ILE A C 1
ATOM 2104 O O . ILE A 1 259 ? 0.387 6.679 -10.731 1.00 98.44 259 ILE A O 1
ATOM 2108 N N . PRO A 1 260 ? -0.718 7.205 -12.619 1.00 98.38 260 PRO A N 1
ATOM 2109 C CA . PRO A 1 260 ? -1.962 7.506 -11.929 1.00 98.38 260 PRO A CA 1
ATOM 2110 C C . PRO A 1 260 ? -2.537 6.264 -11.259 1.00 98.38 260 PRO A C 1
ATOM 2112 O O . PRO A 1 260 ? -2.363 5.135 -11.736 1.00 98.38 260 PRO A O 1
ATOM 2115 N N . TYR A 1 261 ? -3.295 6.485 -10.192 1.00 98.62 261 TYR A N 1
ATOM 2116 C CA . TYR A 1 261 ? -4.014 5.413 -9.532 1.00 98.62 261 TYR A CA 1
ATOM 2117 C C . TYR A 1 261 ? -5.043 4.778 -10.467 1.00 98.62 261 TYR A C 1
ATOM 2119 O O . TYR A 1 261 ? -5.841 5.471 -11.106 1.00 98.62 261 TYR A O 1
ATOM 2127 N N . ASN A 1 262 ? -5.110 3.453 -10.455 1.00 98.50 262 ASN A N 1
ATOM 2128 C CA . ASN A 1 262 ? -6.276 2.731 -10.932 1.00 98.50 262 ASN A CA 1
ATOM 2129 C C . ASN A 1 262 ? -6.459 1.458 -10.099 1.00 98.50 262 ASN A C 1
ATOM 2131 O O . ASN A 1 262 ? -5.486 0.861 -9.642 1.00 98.50 262 ASN A O 1
ATOM 2135 N N . GLU A 1 263 ? -7.707 1.054 -9.885 1.00 98.75 263 GLU A N 1
ATOM 2136 C CA . GLU A 1 263 ? -8.005 -0.220 -9.227 1.00 98.75 263 GLU A CA 1
ATOM 2137 C C . GLU A 1 263 ? -7.451 -1.380 -10.054 1.00 98.75 263 GLU A C 1
ATOM 2139 O O . GLU A 1 263 ? -7.583 -1.384 -11.279 1.00 98.75 263 GLU A O 1
ATOM 2144 N N . ASN A 1 264 ? -6.848 -2.364 -9.383 1.00 98.75 264 ASN A N 1
ATOM 2145 C CA . ASN A 1 264 ? -6.264 -3.544 -10.016 1.00 98.75 264 ASN A CA 1
ATOM 2146 C C . ASN A 1 264 ? -5.169 -3.216 -11.049 1.00 98.75 264 ASN A C 1
ATOM 2148 O O . ASN A 1 264 ? -4.929 -3.983 -11.986 1.00 98.75 264 ASN A O 1
ATOM 2152 N N . ARG A 1 265 ? -4.516 -2.060 -10.889 1.00 98.81 265 ARG A N 1
ATOM 2153 C CA . ARG A 1 265 ? -3.278 -1.719 -11.585 1.00 98.81 265 ARG A CA 1
ATOM 2154 C C . ARG A 1 265 ? -2.088 -2.159 -10.759 1.00 98.81 265 ARG A C 1
ATOM 2156 O O . ARG A 1 265 ? -2.073 -1.982 -9.542 1.00 98.81 265 ARG A O 1
ATOM 2163 N N . ILE A 1 266 ? -1.093 -2.675 -11.462 1.00 98.88 266 ILE A N 1
ATOM 2164 C CA . ILE A 1 266 ? 0.213 -3.045 -10.933 1.00 98.88 266 ILE A CA 1
ATOM 2165 C C . ILE A 1 266 ? 1.298 -2.195 -11.585 1.00 98.88 266 ILE A C 1
ATOM 2167 O O . ILE A 1 266 ? 1.197 -1.849 -12.762 1.00 98.88 266 ILE A O 1
ATOM 2171 N N . VAL A 1 267 ? 2.334 -1.887 -10.816 1.00 98.88 267 VAL A N 1
ATOM 2172 C CA . VAL A 1 267 ? 3.584 -1.263 -11.242 1.00 98.88 267 VAL A CA 1
ATOM 2173 C C . VAL A 1 267 ? 4.711 -2.228 -10.896 1.00 98.88 267 VAL A C 1
ATOM 2175 O O . VAL A 1 267 ? 4.825 -2.657 -9.748 1.00 98.88 267 VAL A O 1
ATOM 2178 N N . LEU 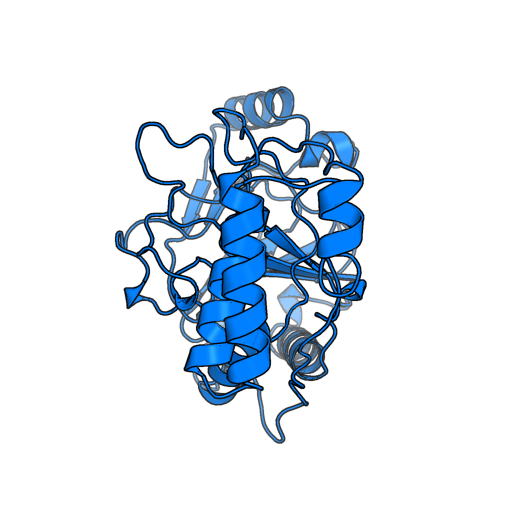A 1 268 ? 5.517 -2.580 -11.894 1.00 98.75 268 LEU A N 1
ATOM 2179 C CA . LEU A 1 268 ? 6.702 -3.423 -11.771 1.00 98.75 268 LEU A CA 1
ATOM 2180 C C . LEU A 1 268 ? 7.915 -2.593 -12.160 1.00 98.75 268 LEU A C 1
ATOM 2182 O O . LEU A 1 268 ? 7.925 -2.013 -13.247 1.00 98.75 268 LEU A O 1
ATOM 2186 N N . PHE A 1 269 ? 8.936 -2.548 -11.315 1.00 98.56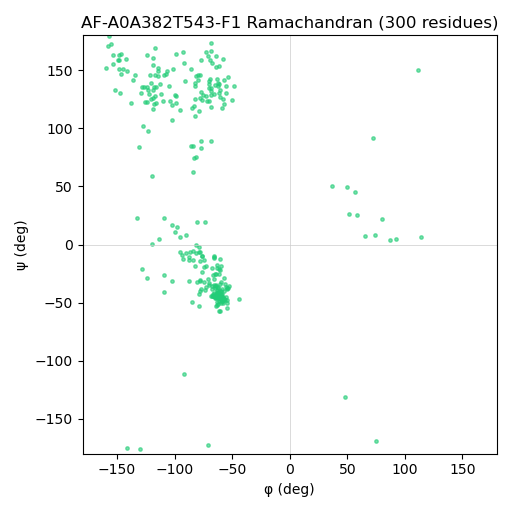 269 PHE A N 1
ATOM 2187 C CA . PHE A 1 269 ? 10.124 -1.752 -11.603 1.00 98.56 269 PHE A CA 1
ATOM 2188 C C . PHE A 1 269 ? 11.379 -2.281 -10.913 1.00 98.56 269 PHE A C 1
ATOM 2190 O O . PHE A 1 269 ? 11.291 -3.072 -9.969 1.00 98.56 269 PHE A O 1
ATOM 2197 N N . ASN A 1 270 ? 12.546 -1.840 -11.386 1.00 97.69 270 ASN A N 1
ATOM 2198 C CA . ASN A 1 270 ? 13.807 -2.018 -10.676 1.00 97.69 270 ASN A CA 1
ATOM 2199 C C . ASN A 1 270 ? 13.688 -1.355 -9.303 1.00 97.69 270 ASN A C 1
ATOM 2201 O O . ASN A 1 270 ? 13.509 -0.143 -9.201 1.00 97.69 270 ASN A O 1
ATOM 2205 N N . SER A 1 271 ? 13.801 -2.147 -8.241 1.00 97.12 271 SER A N 1
ATOM 2206 C CA . SER A 1 271 ? 13.569 -1.666 -6.876 1.00 97.12 271 SER A CA 1
ATOM 2207 C C . SER A 1 271 ? 14.554 -0.586 -6.425 1.00 97.12 271 SER A C 1
ATOM 2209 O O . SER A 1 271 ? 14.276 0.123 -5.458 1.00 97.12 271 SER A O 1
ATOM 2211 N N . ASN A 1 272 ? 15.690 -0.453 -7.118 1.00 95.81 272 ASN A N 1
ATOM 2212 C CA . ASN A 1 272 ? 16.675 0.579 -6.836 1.00 95.81 272 ASN A CA 1
ATOM 2213 C C . ASN A 1 272 ? 16.266 1.971 -7.349 1.00 95.81 272 ASN A C 1
ATOM 2215 O O . ASN A 1 272 ? 16.932 2.946 -7.011 1.00 95.81 272 ASN A O 1
ATOM 2219 N N . LEU A 1 273 ? 15.196 2.089 -8.145 1.00 97.50 273 LEU A N 1
ATOM 2220 C CA . LEU A 1 273 ? 14.678 3.389 -8.569 1.00 97.50 273 LEU A CA 1
ATOM 2221 C C . LEU A 1 273 ? 14.075 4.151 -7.396 1.00 97.50 273 LEU A C 1
ATOM 2223 O O . LEU A 1 273 ? 13.292 3.608 -6.609 1.00 97.50 273 LEU A O 1
ATOM 2227 N N . ILE A 1 274 ? 14.416 5.435 -7.317 1.00 98.38 274 ILE A N 1
ATOM 2228 C CA . ILE A 1 274 ? 13.818 6.338 -6.345 1.00 98.38 274 ILE A CA 1
ATOM 2229 C C . ILE A 1 274 ? 12.353 6.548 -6.727 1.00 98.38 274 ILE A C 1
ATOM 2231 O O . ILE A 1 274 ? 12.019 6.809 -7.881 1.00 98.38 274 ILE A O 1
ATOM 2235 N N . HIS A 1 275 ? 11.457 6.420 -5.760 1.00 98.44 275 HIS A N 1
ATOM 2236 C CA . HIS A 1 275 ? 10.024 6.519 -5.969 1.00 98.44 275 HIS A CA 1
ATOM 2237 C C . HIS A 1 275 ? 9.315 7.073 -4.734 1.00 98.44 275 HIS A C 1
ATOM 2239 O O . HIS A 1 275 ? 9.823 7.041 -3.614 1.00 98.44 275 HIS A O 1
ATOM 2245 N N . GLU A 1 276 ? 8.116 7.601 -4.942 1.00 98.00 276 GLU A N 1
ATOM 2246 C CA . GLU A 1 276 ? 7.292 8.175 -3.885 1.00 98.00 276 GLU A CA 1
ATOM 2247 C C . GLU A 1 276 ? 5.804 7.990 -4.158 1.00 98.00 276 GLU A C 1
ATOM 2249 O O . GLU A 1 276 ? 5.359 7.715 -5.277 1.00 98.00 276 GLU A O 1
ATOM 2254 N N . THR A 1 277 ? 5.005 8.151 -3.106 1.00 97.94 277 THR A N 1
ATOM 2255 C CA . THR A 1 277 ? 3.553 8.199 -3.259 1.00 97.94 277 THR A CA 1
ATOM 2256 C C . THR A 1 277 ? 3.164 9.520 -3.915 1.00 97.94 277 THR A C 1
ATOM 2258 O O . THR A 1 277 ? 3.440 10.585 -3.370 1.00 97.94 277 THR A O 1
ATOM 2261 N N . ASP A 1 278 ? 2.462 9.448 -5.044 1.00 97.31 278 ASP A N 1
ATOM 2262 C CA . ASP A 1 278 ? 1.916 10.631 -5.712 1.00 97.31 278 ASP A CA 1
ATOM 2263 C C . ASP A 1 278 ? 0.865 11.343 -4.838 1.00 97.31 278 ASP A C 1
ATOM 2265 O O . ASP A 1 278 ? 0.270 10.744 -3.934 1.00 97.31 278 ASP A O 1
ATOM 2269 N N . LYS A 1 279 ? 0.556 12.608 -5.137 1.00 94.94 279 LYS A N 1
ATOM 2270 C CA . LYS A 1 279 ? -0.568 13.312 -4.516 1.00 94.94 279 LYS A CA 1
ATOM 2271 C C . LYS A 1 279 ? -1.859 12.529 -4.765 1.00 94.94 279 LYS A C 1
ATOM 2273 O O . LYS A 1 279 ? -2.284 12.343 -5.904 1.00 94.94 279 LYS A O 1
ATOM 2278 N N . PHE A 1 280 ? -2.530 12.117 -3.695 1.00 96.44 280 PHE A N 1
ATOM 2279 C CA . PHE A 1 280 ? -3.743 11.309 -3.775 1.00 96.44 280 PHE A CA 1
ATOM 2280 C C . PHE A 1 280 ? -4.941 12.032 -3.170 1.00 96.44 280 PHE A C 1
ATOM 2282 O O . PHE A 1 280 ? -4.848 12.581 -2.079 1.00 96.44 280 PHE A O 1
ATOM 2289 N N . GLU A 1 281 ? -6.084 11.984 -3.853 1.00 97.12 281 GLU A N 1
ATOM 2290 C CA . GLU A 1 281 ? -7.338 12.608 -3.422 1.00 97.12 281 GLU A CA 1
ATOM 2291 C C . GLU A 1 281 ? -8.411 11.525 -3.354 1.00 97.12 281 GLU A C 1
ATOM 2293 O O . GLU A 1 281 ? -8.974 11.144 -4.371 1.00 97.12 281 GLU A O 1
ATOM 2298 N N . PHE A 1 282 ? -8.677 10.974 -2.170 1.00 97.94 282 PHE A N 1
ATOM 2299 C CA . PHE A 1 282 ? -9.637 9.879 -2.008 1.00 97.94 282 PHE A CA 1
ATOM 2300 C C . PHE A 1 282 ? -10.842 10.325 -1.187 1.00 97.94 282 PHE A C 1
ATOM 2302 O O . PHE A 1 282 ? -10.723 11.157 -0.288 1.00 97.94 282 PHE A O 1
ATOM 2309 N N . LYS A 1 283 ? -12.011 9.737 -1.465 1.00 97.88 283 LYS A N 1
ATOM 2310 C CA . LYS A 1 283 ? -13.194 9.886 -0.609 1.00 97.88 283 LYS A CA 1
ATOM 2311 C C . LYS A 1 283 ? -12.840 9.511 0.832 1.00 97.88 283 LYS A C 1
ATOM 2313 O O . LYS A 1 283 ? -12.059 8.591 1.084 1.00 97.88 283 LYS A O 1
ATOM 2318 N N . GLU A 1 284 ? -13.431 10.214 1.791 1.00 95.50 284 GLU A N 1
ATOM 2319 C CA . GLU A 1 284 ? -13.354 9.799 3.191 1.00 95.50 284 GLU A CA 1
ATOM 2320 C C . GLU A 1 284 ? -14.157 8.509 3.428 1.00 95.50 284 GLU A C 1
ATOM 2322 O O . GLU A 1 284 ? -15.049 8.153 2.653 1.00 95.50 284 GLU A O 1
ATOM 2327 N N . GLY A 1 285 ? -13.826 7.800 4.507 1.00 95.62 285 GLY A N 1
ATOM 2328 C CA . GLY A 1 285 ? -14.431 6.520 4.877 1.00 95.62 285 GLY A CA 1
ATOM 2329 C C . GLY A 1 285 ? -13.460 5.348 4.745 1.00 95.62 285 GLY A C 1
ATOM 2330 O O . GLY A 1 285 ? -12.552 5.360 3.913 1.00 95.62 285 GLY A O 1
ATOM 2331 N N . TYR A 1 286 ? -13.666 4.331 5.581 1.00 98.31 286 TYR A N 1
ATOM 2332 C CA . TYR A 1 286 ? -12.743 3.209 5.755 1.00 98.31 286 TYR A CA 1
ATOM 2333 C C . TYR A 1 286 ? -12.399 2.496 4.442 1.00 98.31 286 TYR A C 1
ATOM 2335 O O . TYR A 1 286 ? -11.231 2.317 4.099 1.00 98.31 286 TYR A O 1
ATOM 2343 N N . GLU A 1 287 ? -13.432 2.149 3.679 1.00 98.44 287 GLU A N 1
ATOM 2344 C CA . GLU A 1 287 ? -13.321 1.387 2.435 1.00 98.44 287 GLU A CA 1
ATOM 2345 C C . GLU A 1 287 ? -12.726 2.199 1.279 1.00 98.44 287 GLU A C 1
ATOM 2347 O O . GLU A 1 287 ? -12.255 1.614 0.301 1.00 98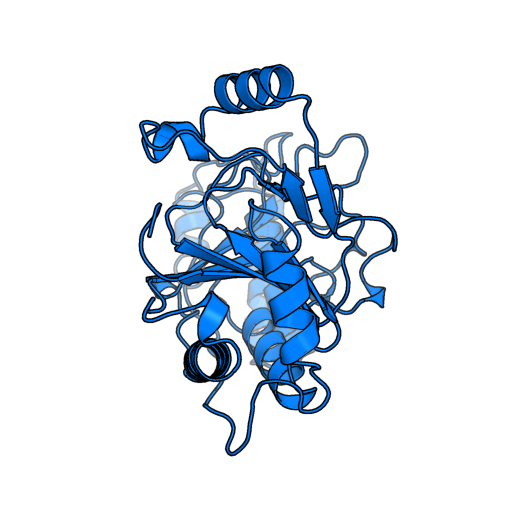.44 287 GLU A O 1
ATOM 2352 N N . ASN A 1 288 ? -12.739 3.531 1.392 1.00 98.38 288 ASN A N 1
ATOM 2353 C CA . ASN A 1 288 ? -12.220 4.458 0.389 1.00 98.38 288 ASN A CA 1
ATOM 2354 C C . ASN A 1 288 ? -10.746 4.804 0.60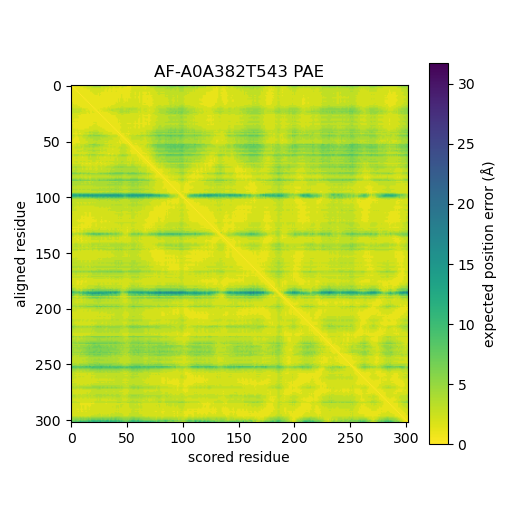8 1.00 98.38 288 ASN A C 1
ATOM 2356 O O . ASN A 1 288 ? -10.153 5.474 -0.233 1.00 98.38 288 ASN A O 1
ATOM 2360 N N . ARG A 1 289 ? -10.134 4.376 1.717 1.00 98.06 289 ARG A N 1
ATOM 2361 C CA . ARG A 1 289 ? -8.707 4.605 1.951 1.00 98.06 289 ARG A CA 1
ATOM 2362 C C . ARG A 1 289 ? -7.901 3.939 0.836 1.00 98.06 289 ARG A C 1
ATOM 2364 O O . ARG A 1 289 ? -8.146 2.780 0.496 1.00 98.06 289 ARG A O 1
ATOM 2371 N N . ARG A 1 290 ? -6.927 4.656 0.267 1.00 98.25 290 ARG A N 1
ATOM 2372 C CA . ARG A 1 290 ? -5.951 4.075 -0.668 1.00 98.25 290 ARG A CA 1
ATOM 2373 C C . ARG A 1 290 ? -5.228 2.942 0.054 1.00 98.25 290 ARG A C 1
ATOM 2375 O O . ARG A 1 290 ? -4.687 3.168 1.136 1.00 98.25 290 ARG A O 1
ATOM 2382 N N . ILE A 1 291 ? -5.233 1.746 -0.527 1.00 98.81 291 ILE A N 1
ATOM 2383 C CA . ILE A 1 291 ? -4.464 0.599 -0.039 1.00 98.81 291 ILE A CA 1
ATOM 2384 C C . ILE A 1 291 ? -3.473 0.204 -1.126 1.00 98.81 291 ILE A C 1
ATOM 2386 O O . ILE A 1 291 ? -3.867 -0.101 -2.252 1.00 98.81 291 ILE A O 1
ATOM 2390 N N . ASN A 1 292 ? -2.194 0.239 -0.771 1.00 98.81 292 ASN A N 1
ATOM 2391 C CA . ASN A 1 292 ? -1.080 -0.165 -1.614 1.00 98.81 292 ASN A CA 1
ATOM 2392 C C . ASN A 1 292 ? -0.493 -1.455 -1.058 1.00 98.81 292 ASN A C 1
ATOM 2394 O O . ASN A 1 292 ? -0.109 -1.479 0.110 1.00 98.81 292 ASN A O 1
ATOM 2398 N N . VAL A 1 293 ? -0.423 -2.497 -1.877 1.00 98.88 293 VAL A N 1
ATOM 2399 C CA . VAL A 1 293 ? 0.306 -3.721 -1.546 1.00 98.88 293 VAL A CA 1
ATOM 2400 C C . VAL A 1 293 ? 1.653 -3.666 -2.245 1.00 98.88 293 VAL A C 1
ATOM 2402 O O . VAL A 1 293 ? 1.700 -3.439 -3.454 1.00 98.88 293 VAL A O 1
ATOM 2405 N N . THR A 1 294 ? 2.720 -3.892 -1.485 1.00 98.81 294 THR A N 1
ATOM 2406 C CA . THR A 1 294 ? 4.087 -3.942 -1.998 1.00 98.81 294 THR A CA 1
ATOM 2407 C C . THR A 1 294 ? 4.665 -5.336 -1.811 1.00 98.81 294 THR A C 1
ATOM 2409 O O . THR A 1 294 ? 4.522 -5.939 -0.743 1.00 98.81 294 THR A O 1
ATOM 2412 N N . MET A 1 295 ? 5.329 -5.846 -2.845 1.00 98.81 295 MET A N 1
ATOM 2413 C CA . MET A 1 295 ? 6.088 -7.092 -2.801 1.00 98.81 295 MET A CA 1
ATOM 2414 C C . MET A 1 295 ? 7.492 -6.851 -3.350 1.00 98.81 295 MET A C 1
ATOM 2416 O O . MET A 1 295 ? 7.656 -6.295 -4.435 1.00 98.81 295 MET A O 1
ATOM 2420 N N . LEU A 1 296 ? 8.499 -7.300 -2.609 1.00 98.56 296 LEU A N 1
ATOM 2421 C CA . LEU A 1 296 ? 9.901 -7.159 -2.983 1.00 98.56 296 LEU A CA 1
ATOM 2422 C C . LEU A 1 296 ? 10.514 -8.514 -3.310 1.00 98.56 296 LEU A C 1
ATOM 2424 O O . LEU A 1 296 ? 10.428 -9.446 -2.504 1.00 98.56 296 LEU A O 1
ATOM 2428 N N . PHE A 1 297 ? 11.180 -8.608 -4.459 1.00 98.75 297 PHE A N 1
ATOM 2429 C CA . PHE A 1 297 ? 11.803 -9.838 -4.937 1.00 98.75 297 PHE A CA 1
ATOM 2430 C C . PHE A 1 297 ? 13.310 -9.671 -5.103 1.00 98.75 297 PHE A C 1
ATOM 2432 O O . PHE A 1 297 ? 13.777 -8.731 -5.743 1.00 98.75 297 PHE A O 1
ATOM 2439 N N . GLY A 1 298 ? 14.070 -10.644 -4.598 1.00 98.19 298 GLY A N 1
ATOM 2440 C CA . GLY A 1 298 ? 15.517 -10.708 -4.811 1.00 98.19 298 GLY A CA 1
ATOM 2441 C C . GLY A 1 298 ? 16.314 -9.700 -3.993 1.00 98.19 298 GLY A C 1
ATOM 2442 O O . GLY A 1 298 ? 15.798 -9.096 -3.061 1.00 98.19 298 GLY A O 1
ATOM 2443 N N . GLU A 1 299 ? 17.593 -9.568 -4.330 1.00 95.62 299 GLU A N 1
ATOM 2444 C CA . GLU A 1 299 ? 18.532 -8.696 -3.624 1.00 95.62 299 GLU A CA 1
ATOM 2445 C C . GLU A 1 299 ? 18.853 -7.472 -4.481 1.00 95.62 299 GLU A C 1
ATOM 2447 O O . GLU A 1 299 ? 18.919 -7.556 -5.709 1.00 95.62 299 GLU A O 1
ATOM 2452 N N . ARG A 1 300 ? 19.077 -6.333 -3.832 1.00 93.25 300 ARG A N 1
ATOM 2453 C CA . ARG A 1 300 ? 19.438 -5.086 -4.511 1.00 93.25 300 ARG A CA 1
ATOM 2454 C C . ARG A 1 300 ? 20.673 -5.263 -5.399 1.00 93.25 300 ARG A C 1
ATOM 2456 O O . ARG A 1 300 ? 21.689 -5.788 -4.950 1.00 93.25 300 ARG A O 1
ATOM 2463 N N . GLY A 1 301 ? 20.572 -4.805 -6.649 1.00 87.69 301 GLY A N 1
ATOM 2464 C CA . GLY A 1 301 ? 21.656 -4.856 -7.637 1.00 87.69 301 GLY A CA 1
ATOM 2465 C C . GLY A 1 301 ? 21.856 -6.209 -8.336 1.00 87.69 301 GLY A C 1
ATOM 2466 O O . GLY A 1 301 ? 22.958 -6.459 -8.824 1.00 87.69 301 GLY A O 1
ATOM 2467 N N . THR A 1 302 ? 20.840 -7.090 -8.369 1.00 88.06 302 THR A N 1
ATOM 2468 C CA . THR A 1 302 ? 20.927 -8.438 -8.981 1.00 88.06 302 THR A CA 1
ATOM 2469 C C . THR A 1 302 ? 19.964 -8.700 -10.140 1.00 88.06 302 THR A C 1
ATOM 2471 O O . THR A 1 302 ? 18.937 -8.009 -10.289 1.00 88.06 302 THR A O 1
#

Secondary structure (DSSP, 8-state):
-EEEHHHHHHHHHHHHHHHHTTSSHHHHHHHHHHHHHHHHHS---SSTT-EEEPPHHHHHHTTTTTTS-SS----PPPSS-SB-TT--HHHHHHHHTTSTT-EEEES--B-HHHHHHHHHHHHH-----B---TT--EEEEGGGTT--HHHHHHHHHHHHH-HHHHTTPPEEEEEEEE--GGGGSTT-----PPSB--SSSEEEEEE-S-GGGBS-TT-SSEEEEEEEPPTT--TTHHHH-HHHHHHHHHHTTT-EEEE---TT-EEEEETTEEEEEPP--B-SSGGGS-EEEEEEES-TT-

Sequence (302 aa):
RLISKAKMKHDIEQFEYLAASGYESEKFQALVNVYKAVSSEINWPTNDAEIIPLTDKYQKLLMDTYNRSIHVLEAPELPGPTLSNTLDIEKITENYFKHDFGLTYFDNFLTPVALDSIRHFLLGNTIWFDFFHGGGYIGAYLRDGLACPLFFQIAEEMRTTFPKIFKNHPLKQLWAYKYDSRAYKNDSPLKGINAHADYAAVNVNFWVTPKAANLNSLSGGLVVYNTEAPLEWDPNTFNNDTEKILEHLEDNNEEKSVIPYNENRIVLFNSNLIHETDKFEFKEGYENRRINVTMLFGERGT

pLDDT: mean 96.68, std 2.79, range [80.0, 98.88]

Organism: NCBI:txid408172

Mean predicted aligned error: 3.05 Å

Foldseek 3Di:
DKDFLLRLVLLLLLLVVCLVVVNVVVVSVVVNVLSVVQSVPDPHDPARLDMDDDDPVVCVSCVVPALAFPFADALAADPDAFFDPPDPLVVQLCQQPVDVFGKGKDARGTDPVLLVSLLCRVSGTPQFRASNDQQRKTKGWCVSRNDHNSVQSSQVCCCVSRVVQQPPWHWDTKMKIWAALCSLPPSHSHDWAAWAFDFAFKKKKAWRAAQVQFPDQQFFAKKWFSDFDDPPDDRCCRRPVRVVRVVSCVVVVVHIDGDHDHHRMMMMGGRRIIMIGINTNGDHGNSGTIMMMMIGTHGHPD